Protein AF-0000000075451826 (afdb_homodimer)

Foldseek 3Di:
DDQDAWAADPVLDTDDDPDWHKAFLVRLCVQQVHDSVVSVVVVVVCCVVVVDDCVPFWDWDDDVPGITIIGTPVSSLVVLVVDPGPSSVSVVVVVVCVVPDDPPPPPPPPPPPPPPPPPD/DDQDAWAADPVLDTDDDPDWHKAFLVRLCVQQVHDSVVSVVVVVVCCVVVVDDCVVFWDWDDDVPGITIIGTPVSSLVSLVVDPGPSSVSVVVVVVCVVPDDDPPPPVPPPPPPPPPPPD

Solvent-accessible surface area (backbone atoms only — not comparable to full-atom values): 14398 Å² total; per-residue (Å²): 130,84,83,56,60,70,46,69,47,96,85,56,49,75,44,75,61,94,58,85,46,59,41,34,50,60,55,49,12,60,60,31,71,52,56,42,68,57,44,49,49,50,52,51,50,42,45,71,67,52,64,48,52,60,88,76,35,45,48,74,50,76,52,95,89,47,71,47,60,27,30,24,59,70,48,53,54,57,49,37,75,72,43,66,32,71,48,15,46,44,52,50,50,53,50,53,53,46,69,64,55,73,78,74,71,72,66,76,72,74,74,74,77,74,80,76,74,75,75,118,130,86,82,58,62,69,46,69,45,96,86,56,49,75,44,74,60,93,58,86,46,58,42,34,51,60,55,48,13,61,58,31,70,51,55,42,68,57,44,48,50,51,51,52,50,41,45,74,66,52,64,47,53,62,87,77,36,47,49,76,49,76,53,97,89,47,72,46,61,28,30,25,58,70,48,53,55,57,49,35,76,70,44,65,32,72,49,14,47,43,50,50,51,50,52,53,52,46,69,64,55,73,78,74,72,70,66,78,70,73,76,74,78,74,78,76,76,76,79,119

pLDDT: mean 87.43, std 19.94, range [27.38, 98.81]

Organism: Prevotella dentalis (strain ATCC 49559 / DSM 3688 / JCM 13448 / NCTC 12043 / ES 2772) (NCBI:txid908937)

Nearest PDB structures (foldseek):
  7qvb-assembly1_A  TM=5.860E-01  e=8.037E-02  Deinococcus radiodurans R1 = ATCC 13939 = DSM 20539
  5juy-assembly1_A  TM=4.208E-01  e=2.285E-01  Homo sapiens
  5juy-assembly1_G  TM=4.208E-01  e=3.513E-01  Homo sapiens
  4i98-assembly1_B  TM=3.855E-01  e=2.511E+00  Streptococcus pneumoniae P1031
  6nrd-assembly1_4  TM=2.669E-01  e=4.367E+00  Homo sapiens

Structure (mmCIF, N/CA/C/O backbone):
data_AF-0000000075451826-model_v1
#
loop_
_entity.id
_entity.type
_entity.pdbx_description
1 polymer Lipoprotein
#
loop_
_atom_site.group_PDB
_atom_site.id
_atom_site.type_symbol
_atom_site.label_atom_id
_atom_site.label_alt_id
_atom_site.label_comp_id
_atom_site.label_asym_id
_atom_site.label_entity_id
_atom_site.label_seq_id
_atom_site.pdbx_PDB_ins_code
_atom_site.Cartn_x
_atom_site.Cartn_y
_atom_site.Cartn_z
_atom_site.occupancy
_atom_site.B_iso_or_equiv
_atom_site.auth_seq_id
_atom_site.auth_comp_id
_atom_site.auth_asym_id
_atom_site.auth_atom_id
_atom_site.pdbx_PDB_model_num
ATOM 1 N N . MET A 1 1 ? -6.785 28.016 9.531 1 57.03 1 MET A N 1
ATOM 2 C CA . MET A 1 1 ? -7.449 26.719 9.719 1 57.03 1 MET A CA 1
ATOM 3 C C . MET A 1 1 ? -6.43 25.609 9.883 1 57.03 1 MET A C 1
ATOM 5 O O . MET A 1 1 ? -5.359 25.641 9.273 1 57.03 1 MET A O 1
ATOM 9 N N . LYS A 1 2 ? -6.457 24.922 11.039 1 74.25 2 LYS A N 1
ATOM 10 C CA . LYS A 1 2 ? -5.418 23.953 11.383 1 74.25 2 LYS A CA 1
ATOM 11 C C . LYS A 1 2 ? -5.41 22.781 10.414 1 74.25 2 LYS A C 1
ATOM 13 O O . LYS A 1 2 ? -6.469 22.281 10.023 1 74.25 2 LYS A O 1
ATOM 18 N N . ARG A 1 3 ? -4.273 22.578 9.742 1 86.12 3 ARG A N 1
ATOM 19 C CA . ARG A 1 3 ? -4.086 21.438 8.852 1 86.12 3 ARG A CA 1
ATOM 20 C C . ARG A 1 3 ? -4.273 20.125 9.602 1 86.12 3 ARG A C 1
ATOM 22 O O . ARG A 1 3 ? -3.631 19.891 10.633 1 86.12 3 ARG A O 1
ATOM 29 N N . GLU A 1 4 ? -5.328 19.375 9.203 1 90.06 4 GLU A N 1
ATOM 30 C CA . GLU A 1 4 ? -5.543 18.078 9.836 1 90.06 4 GLU A CA 1
ATOM 31 C C . GLU A 1 4 ? -4.617 17.016 9.25 1 90.06 4 GLU A C 1
ATOM 33 O O . GLU A 1 4 ? -4.352 17.016 8.039 1 90.06 4 GLU A O 1
ATOM 38 N N . ILE A 1 5 ? -4.105 16.219 10.219 1 96.25 5 ILE A N 1
ATOM 39 C CA . ILE A 1 5 ? -3.164 15.195 9.781 1 96.25 5 ILE A CA 1
ATOM 40 C C . ILE A 1 5 ? -3.678 13.82 10.203 1 96.25 5 ILE A C 1
ATOM 42 O O . ILE A 1 5 ? -4.625 13.719 10.984 1 96.25 5 ILE A O 1
ATOM 46 N N . ILE A 1 6 ? -3.072 12.734 9.727 1 97.88 6 ILE A N 1
ATOM 47 C CA . ILE A 1 6 ? -3.373 11.359 10.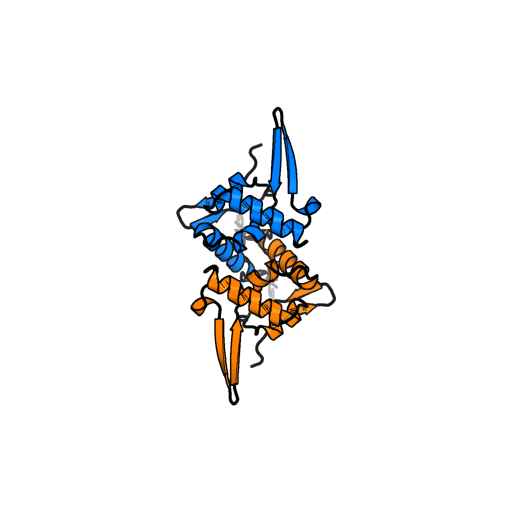102 1 97.88 6 ILE A CA 1
ATOM 48 C C . ILE A 1 6 ? -2.807 11.062 11.492 1 97.88 6 ILE A C 1
ATOM 50 O O . ILE A 1 6 ? -1.689 11.477 11.812 1 97.88 6 ILE A O 1
ATOM 54 N N . THR A 1 7 ? -3.621 10.359 12.297 1 97.19 7 THR A N 1
ATOM 55 C CA . THR A 1 7 ? -3.123 9.961 13.609 1 97.19 7 THR A CA 1
ATOM 56 C C . THR A 1 7 ? -3.447 8.492 13.883 1 97.19 7 THR A C 1
ATOM 58 O O . THR A 1 7 ? -4.355 7.926 13.273 1 97.19 7 THR A O 1
ATOM 61 N N . ILE A 1 8 ? -2.582 7.898 14.742 1 97.38 8 ILE A N 1
ATOM 62 C CA . ILE A 1 8 ? -2.795 6.547 15.242 1 97.38 8 ILE A CA 1
ATOM 63 C C . ILE A 1 8 ? -2.898 6.574 16.766 1 97.38 8 ILE A C 1
ATOM 65 O O . ILE A 1 8 ? -1.952 6.961 17.453 1 97.38 8 ILE A O 1
ATOM 69 N N . GLY A 1 9 ? -4.008 6.18 17.25 1 95.19 9 GLY A N 1
ATOM 70 C CA . GLY A 1 9 ? -4.262 6.223 18.688 1 95.19 9 GLY A CA 1
ATOM 71 C C . GLY A 1 9 ? -3.508 5.152 19.453 1 95.19 9 GLY A C 1
ATOM 72 O O . GLY A 1 9 ? -3.006 4.195 18.859 1 95.19 9 GLY A O 1
ATOM 73 N N . GLU A 1 10 ? -3.535 5.301 20.75 1 93.38 10 GLU A N 1
ATOM 74 C CA . GLU A 1 10 ? -2.924 4.309 21.625 1 93.38 10 GLU A CA 1
ATOM 75 C C . GLU A 1 10 ? -3.621 2.957 21.5 1 93.38 10 GLU A C 1
ATOM 77 O O . GLU A 1 10 ? -3.006 1.911 21.719 1 93.38 10 GLU A O 1
ATOM 82 N N . ASN A 1 11 ? -4.828 2.992 21.109 1 94 11 ASN A N 1
ATOM 83 C CA . ASN A 1 11 ? -5.598 1.766 20.922 1 94 11 ASN A CA 1
ATOM 84 C C . ASN A 1 11 ? -5.324 1.123 19.562 1 94 11 ASN A C 1
ATOM 86 O O . ASN A 1 11 ? -5.891 0.08 19.234 1 94 11 ASN A O 1
ATOM 90 N N . GLY A 1 12 ? -4.543 1.75 18.766 1 94.38 12 GLY A N 1
ATOM 91 C CA . GLY A 1 12 ? -4.164 1.209 17.469 1 94.38 12 GLY A CA 1
ATOM 92 C C . GLY A 1 12 ? -5.074 1.658 16.344 1 94.38 12 GLY A C 1
ATOM 93 O O . GLY A 1 12 ? -4.883 1.271 15.195 1 94.38 12 GLY A O 1
ATOM 94 N N . LYS A 1 13 ? -6.012 2.496 16.672 1 96 13 LYS A N 1
ATOM 95 C CA . LYS A 1 13 ? -6.965 2.928 15.664 1 96 13 LYS A CA 1
ATOM 96 C C . LYS A 1 13 ? -6.391 4.055 14.812 1 96 13 LYS A C 1
ATOM 98 O O . LYS A 1 13 ? -5.836 5.02 15.336 1 96 13 LYS A O 1
ATOM 103 N N . VAL A 1 14 ? -6.547 3.902 13.492 1 97.06 14 VAL A N 1
ATOM 104 C CA . VAL A 1 14 ? -6.074 4.895 12.531 1 97.06 14 VAL A CA 1
ATOM 105 C C . VAL A 1 14 ? -7.184 5.898 12.234 1 97.06 14 VAL A C 1
ATOM 107 O O . VAL A 1 14 ? -8.328 5.516 11.977 1 97.06 14 VAL A O 1
ATOM 110 N N . HIS A 1 15 ? -6.844 7.18 12.312 1 94.81 15 HIS A N 1
ATOM 111 C CA . HIS A 1 15 ? -7.773 8.258 11.992 1 94.81 15 HIS A CA 1
ATOM 112 C C . HIS A 1 15 ? -7.297 9.055 10.789 1 94.81 15 HIS A C 1
ATOM 114 O O . HIS A 1 15 ? -6.223 9.664 10.82 1 94.81 15 HIS A O 1
ATOM 120 N N . ILE A 1 16 ? -8.078 9.008 9.742 1 94.69 16 ILE A N 1
ATOM 121 C CA . ILE A 1 16 ? -7.805 9.781 8.539 1 94.69 16 ILE A CA 1
ATOM 122 C C . ILE A 1 16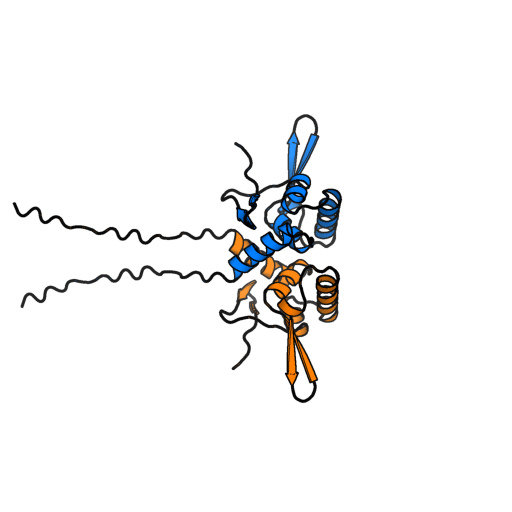 ? -8.805 10.93 8.43 1 94.69 16 ILE A C 1
ATOM 124 O O . ILE A 1 16 ? -10.016 10.711 8.43 1 94.69 16 ILE A O 1
ATOM 128 N N . PRO A 1 17 ? -8.312 12.133 8.281 1 93.19 17 PRO A N 1
ATOM 129 C CA . PRO A 1 17 ? -9.234 13.266 8.125 1 93.19 17 PRO A CA 1
ATOM 130 C C . PRO A 1 17 ? -10.055 13.188 6.84 1 93.19 17 PRO A C 1
ATOM 132 O O . PRO A 1 17 ? -9.641 12.539 5.879 1 93.19 17 PRO A O 1
ATOM 135 N N . THR A 1 18 ? -11.195 13.898 6.812 1 88.06 18 THR A N 1
ATOM 136 C CA . THR A 1 18 ? -12.039 13.953 5.625 1 88.06 18 THR A CA 1
ATOM 137 C C . THR A 1 18 ? -11.5 14.969 4.621 1 88.06 18 THR A C 1
ATOM 139 O O . THR A 1 18 ? -11.82 14.906 3.434 1 88.06 18 THR A O 1
ATOM 142 N N . THR A 1 19 ? -10.719 15.859 5.148 1 90.94 19 THR A N 1
ATOM 143 C CA . THR A 1 19 ? -10.078 16.859 4.293 1 90.94 19 THR A CA 1
ATOM 144 C C . THR A 1 19 ? -8.812 16.297 3.658 1 90.94 19 THR A C 1
ATOM 146 O O . THR A 1 19 ? -8.266 15.289 4.129 1 90.94 19 THR A O 1
ATOM 149 N N . PRO A 1 20 ? -8.359 16.891 2.568 1 93 20 PRO A N 1
ATOM 150 C CA . PRO A 1 20 ? -7.113 16.422 1.961 1 93 20 PRO A CA 1
ATOM 151 C C . PRO A 1 20 ? -5.941 16.422 2.939 1 93 20 PRO A C 1
ATOM 153 O O . PRO A 1 20 ? -5.762 17.391 3.689 1 93 20 PRO A O 1
ATOM 156 N N . VAL A 1 21 ? -5.191 15.445 2.904 1 96.25 21 VAL A N 1
ATOM 157 C CA . VAL A 1 21 ? -4.09 15.242 3.842 1 96.25 21 VAL A CA 1
ATOM 158 C C . VAL A 1 21 ? -2.775 15.672 3.195 1 96.25 21 VAL A C 1
ATOM 160 O O . VAL A 1 21 ? -2.469 15.266 2.07 1 96.25 21 VAL A O 1
ATOM 163 N N . TRP A 1 22 ? -2.018 16.516 3.887 1 97.81 22 TRP A N 1
ATOM 164 C CA . TRP A 1 22 ? -0.657 16.922 3.549 1 97.81 22 TRP A CA 1
ATOM 165 C C . TRP A 1 22 ? 0.238 16.906 4.781 1 97.81 22 TRP A C 1
ATOM 167 O O . TRP A 1 22 ? -0.027 17.609 5.758 1 97.81 22 TRP A O 1
ATOM 177 N N . MET A 1 23 ? 1.305 16.109 4.746 1 98.25 23 MET A N 1
ATOM 178 C CA . MET A 1 23 ? 2.156 15.977 5.926 1 98.25 23 MET A CA 1
ATOM 179 C C . MET A 1 23 ? 3.627 16.125 5.555 1 98.25 23 MET A C 1
ATOM 181 O O . MET A 1 23 ? 4.047 15.695 4.477 1 98.25 23 MET A O 1
ATOM 185 N N . SER A 1 24 ? 4.398 16.719 6.504 1 97.94 24 SER A N 1
ATOM 186 C CA . SER A 1 24 ? 5.84 16.828 6.309 1 97.94 24 SER A CA 1
ATOM 187 C C . SER A 1 24 ? 6.535 15.5 6.609 1 97.94 24 SER A C 1
ATOM 189 O O . SER A 1 24 ? 5.941 14.602 7.211 1 97.94 24 SER A O 1
ATOM 191 N N . ALA A 1 25 ? 7.816 15.445 6.164 1 98.56 25 ALA A N 1
ATOM 192 C CA . ALA A 1 25 ? 8.609 14.258 6.477 1 98.56 25 ALA A CA 1
ATOM 193 C C . ALA A 1 25 ? 8.68 14.023 7.984 1 98.56 25 ALA A C 1
ATOM 195 O O . ALA A 1 25 ? 8.602 12.891 8.445 1 98.56 25 ALA A O 1
ATOM 196 N N . CYS A 1 26 ? 8.766 15.086 8.766 1 98.25 26 CYS A N 1
ATOM 197 C CA . CYS A 1 26 ? 8.844 14.984 10.219 1 98.25 26 CYS A CA 1
ATOM 198 C C . CYS A 1 26 ? 7.539 14.469 10.797 1 98.25 26 CYS A C 1
ATOM 200 O O . CYS A 1 26 ? 7.547 13.641 11.711 1 98.25 26 CYS A O 1
ATOM 202 N N . GLU A 1 27 ? 6.48 14.977 10.32 1 98.19 27 GLU A N 1
ATOM 203 C CA . GLU A 1 27 ? 5.172 14.516 10.773 1 98.19 27 GLU A CA 1
ATOM 204 C C . GLU A 1 27 ? 4.961 13.039 10.438 1 98.19 27 GLU A C 1
ATOM 206 O O . GLU A 1 27 ? 4.406 12.289 11.242 1 98.19 27 GLU A O 1
ATOM 211 N N . ILE A 1 28 ? 5.434 12.602 9.305 1 98.75 28 ILE A N 1
ATOM 212 C CA . ILE A 1 28 ? 5.32 11.211 8.867 1 98.75 28 ILE A CA 1
ATOM 213 C C . ILE A 1 28 ? 6.215 10.328 9.734 1 98.75 28 ILE A C 1
ATOM 215 O O . ILE A 1 28 ? 5.82 9.234 10.133 1 98.75 28 ILE A O 1
ATOM 219 N N . ALA A 1 29 ? 7.398 10.875 10.016 1 98.81 29 ALA A N 1
ATOM 220 C CA . ALA A 1 29 ? 8.305 10.164 10.914 1 98.81 29 ALA A CA 1
ATOM 221 C C . ALA A 1 29 ? 7.648 9.922 12.273 1 98.81 29 ALA A C 1
ATOM 223 O O . ALA A 1 29 ? 7.746 8.82 12.828 1 98.81 29 ALA A O 1
ATOM 224 N N . THR A 1 30 ? 6.988 10.93 12.75 1 98.38 30 THR A N 1
ATOM 225 C CA . THR A 1 30 ? 6.277 10.812 14.023 1 98.38 30 THR A CA 1
ATOM 226 C C . THR A 1 30 ? 5.125 9.82 13.906 1 98.38 30 THR A C 1
ATOM 228 O O . THR A 1 30 ? 4.938 8.977 14.789 1 98.38 30 THR A O 1
ATOM 231 N N . LEU A 1 31 ? 4.367 9.844 12.867 1 98.56 31 LEU A N 1
ATOM 232 C CA . LEU A 1 31 ? 3.229 8.961 12.617 1 98.56 31 LEU A CA 1
ATOM 233 C C . LEU A 1 31 ? 3.652 7.5 12.648 1 98.56 31 LEU A C 1
ATOM 235 O O . LEU A 1 31 ? 2.975 6.664 13.258 1 98.56 31 LEU A O 1
ATOM 239 N N . PHE A 1 32 ? 4.785 7.184 12.023 1 98.56 32 PHE A N 1
ATOM 240 C CA . PHE A 1 32 ? 5.191 5.793 11.852 1 98.56 32 PHE A CA 1
ATOM 241 C C . PHE A 1 32 ? 6.25 5.406 12.875 1 98.56 32 PHE A C 1
ATOM 243 O O . PHE A 1 32 ? 6.703 4.262 12.898 1 98.56 32 PHE A O 1
ATOM 250 N N . GLY A 1 33 ? 6.664 6.273 13.742 1 98.06 33 GLY A N 1
ATOM 251 C CA . GLY A 1 33 ? 7.645 5.977 14.773 1 98.06 33 GLY A CA 1
ATOM 252 C C . GLY A 1 33 ? 9.008 5.629 14.219 1 98.06 33 GLY A C 1
ATOM 253 O O . GLY A 1 33 ? 9.617 4.637 14.625 1 98.06 33 GLY A O 1
ATOM 254 N N . VAL A 1 34 ? 9.477 6.387 13.203 1 98.5 34 VAL A N 1
ATOM 255 C CA . VAL A 1 34 ? 10.766 6.148 12.57 1 98.5 34 VAL A CA 1
ATOM 256 C C . VAL A 1 34 ? 11.562 7.449 12.5 1 98.5 34 VAL A C 1
ATOM 258 O O . VAL A 1 34 ? 11.062 8.508 12.906 1 98.5 34 VAL A O 1
ATOM 261 N N . PHE A 1 35 ? 12.812 7.344 12.031 1 98.06 35 PHE A N 1
ATOM 262 C CA . PH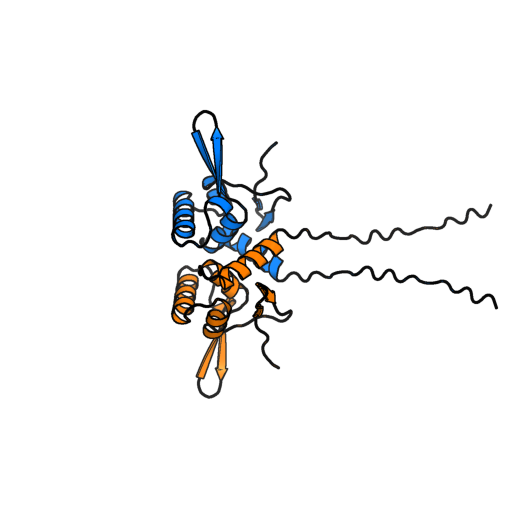E A 1 35 ? 13.672 8.516 11.906 1 98.06 35 PHE A CA 1
ATOM 263 C C . PHE A 1 35 ? 13.336 9.305 10.648 1 98.06 35 PHE A C 1
ATOM 265 O O . PHE A 1 35 ? 13.109 8.727 9.586 1 98.06 35 PHE A O 1
ATOM 272 N N . SER A 1 36 ? 13.352 10.609 10.844 1 98.12 36 SER A N 1
ATOM 273 C CA . SER A 1 36 ? 13.008 11.477 9.711 1 98.12 36 SER A CA 1
ATOM 274 C C . SER A 1 36 ? 13.984 11.281 8.555 1 98.12 36 SER A C 1
ATOM 276 O O . SER A 1 36 ? 13.602 11.391 7.391 1 98.12 36 SER A O 1
ATOM 278 N N . GLY A 1 37 ? 15.211 11 8.867 1 98.25 37 GLY A N 1
ATOM 279 C CA . GLY A 1 37 ? 16.172 10.734 7.812 1 98.25 37 GLY A CA 1
ATOM 280 C C . GLY A 1 37 ? 15.805 9.539 6.953 1 98.25 37 GLY A C 1
ATOM 281 O O . GLY A 1 37 ? 16.016 9.555 5.738 1 98.25 37 GLY A O 1
ATOM 282 N N . LYS A 1 38 ? 15.234 8.5 7.602 1 98.19 38 LYS A N 1
ATOM 283 C CA . LYS A 1 38 ? 14.797 7.32 6.867 1 98.19 38 LYS A CA 1
ATOM 284 C C . LYS A 1 38 ? 13.602 7.633 5.973 1 98.19 38 LYS A C 1
ATOM 286 O O . LYS A 1 38 ? 13.523 7.156 4.84 1 98.19 38 LYS A O 1
ATOM 291 N N . VAL A 1 39 ? 12.727 8.438 6.531 1 98.75 39 VAL A N 1
ATOM 292 C CA . VAL A 1 39 ? 11.57 8.875 5.754 1 98.75 39 VAL A CA 1
ATOM 293 C C . VAL A 1 39 ? 12.039 9.625 4.508 1 98.75 39 VAL A C 1
ATOM 295 O O . VAL A 1 39 ? 11.609 9.312 3.393 1 98.75 39 VAL A O 1
ATOM 298 N N . SER A 1 40 ? 12.914 10.547 4.68 1 98.62 40 SER A N 1
ATOM 299 C CA . SER A 1 40 ? 13.422 11.352 3.572 1 98.62 40 SER A CA 1
ATOM 300 C C . SER A 1 40 ? 14.125 10.477 2.537 1 98.62 40 SER A C 1
ATOM 302 O O . SER A 1 40 ? 13.969 10.688 1.333 1 98.62 40 SER A O 1
ATOM 304 N N . SER A 1 41 ? 14.852 9.562 3.02 1 98.56 41 SER A N 1
ATOM 305 C CA . SER A 1 41 ? 15.555 8.648 2.127 1 98.56 41 SER A CA 1
ATOM 306 C C . SER A 1 41 ? 14.586 7.859 1.261 1 98.56 41 SER A C 1
ATOM 308 O O . SER A 1 41 ? 14.789 7.723 0.053 1 98.56 41 SER A O 1
ATOM 310 N N . HIS A 1 42 ? 13.547 7.297 1.905 1 98.5 42 HIS A N 1
ATOM 311 C CA . HIS A 1 42 ? 12.555 6.539 1.155 1 98.5 42 HIS A CA 1
ATOM 312 C C . HIS A 1 42 ? 11.82 7.43 0.157 1 98.5 42 HIS A C 1
ATOM 314 O O . HIS A 1 42 ? 11.531 7.004 -0.963 1 98.5 42 HIS A O 1
ATOM 320 N N . ILE A 1 43 ? 11.523 8.664 0.549 1 98.69 43 ILE A N 1
ATOM 321 C CA . ILE A 1 43 ? 10.875 9.602 -0.362 1 98.69 43 ILE A CA 1
ATOM 322 C C . ILE A 1 43 ? 11.75 9.805 -1.599 1 98.69 43 ILE A C 1
ATOM 324 O O . ILE A 1 43 ? 11.266 9.734 -2.729 1 98.69 43 ILE A O 1
ATOM 328 N N . LYS A 1 44 ? 12.984 10.047 -1.383 1 98.38 44 LYS A N 1
ATOM 329 C CA . LYS A 1 44 ? 13.922 10.234 -2.488 1 98.38 44 LYS A CA 1
ATOM 330 C C . LYS A 1 44 ? 13.953 9.008 -3.395 1 98.38 44 LYS A C 1
ATOM 332 O O . LYS A 1 44 ? 13.93 9.133 -4.621 1 98.38 44 LYS A O 1
ATOM 337 N N . SER A 1 45 ? 14.008 7.824 -2.807 1 97.88 45 SER A N 1
ATOM 338 C CA . SER A 1 45 ? 14.055 6.578 -3.564 1 97.88 45 SER A CA 1
ATOM 339 C C . SER A 1 45 ? 12.797 6.402 -4.41 1 97.88 45 SER A C 1
ATOM 341 O O . SER A 1 45 ? 12.875 6.051 -5.59 1 97.88 45 SER A O 1
ATOM 343 N N . ILE A 1 46 ? 11.602 6.664 -3.82 1 98.12 46 ILE A N 1
ATOM 344 C CA . ILE A 1 46 ? 10.297 6.516 -4.469 1 98.12 46 ILE A CA 1
ATOM 345 C C . ILE A 1 46 ? 10.227 7.434 -5.688 1 98.12 46 ILE A C 1
ATOM 347 O O . ILE A 1 46 ? 9.789 7.016 -6.762 1 98.12 46 ILE A O 1
ATOM 351 N N . LEU A 1 47 ? 10.719 8.656 -5.551 1 98.06 47 LEU A N 1
ATOM 352 C CA . LEU A 1 47 ? 10.664 9.633 -6.629 1 98.06 47 LEU A CA 1
ATOM 353 C C . LEU A 1 47 ? 11.711 9.32 -7.695 1 98.06 47 LEU A C 1
ATOM 355 O O . LEU A 1 47 ? 11.438 9.438 -8.891 1 98.06 47 LEU A O 1
ATOM 359 N N . LYS A 1 48 ? 12.852 8.883 -7.273 1 97.56 48 LYS A N 1
ATOM 360 C CA . LYS A 1 48 ? 13.938 8.547 -8.195 1 97.56 48 LYS A CA 1
ATOM 361 C C . LYS A 1 48 ? 13.555 7.363 -9.086 1 97.56 48 LYS A C 1
ATOM 363 O O . LYS A 1 48 ? 13.867 7.344 -10.273 1 97.56 48 LYS A O 1
ATOM 368 N N . GLU A 1 49 ? 12.828 6.34 -8.508 1 96 49 GLU A N 1
ATOM 369 C CA . GLU A 1 49 ? 12.43 5.129 -9.227 1 96 49 GLU A CA 1
ATOM 370 C C . GLU A 1 49 ? 11.211 5.387 -10.109 1 96 49 GLU A C 1
ATOM 372 O O . GLU A 1 49 ? 10.82 4.527 -10.906 1 96 49 GLU A O 1
ATOM 377 N N . GLY A 1 50 ? 10.617 6.551 -10 1 96.06 50 GLY A N 1
ATOM 378 C CA . GLY A 1 50 ? 9.477 6.922 -10.828 1 96.06 50 GLY A CA 1
ATOM 379 C C . GLY A 1 50 ? 8.188 6.258 -10.391 1 96.06 50 GLY A C 1
ATOM 380 O O . GLY A 1 50 ? 7.262 6.105 -11.195 1 96.06 50 GLY A O 1
ATOM 381 N N . LEU A 1 51 ? 8.156 5.781 -9.117 1 97.44 51 LEU A N 1
ATOM 382 C CA . LEU A 1 51 ? 6.945 5.156 -8.602 1 97.44 51 LEU A CA 1
ATOM 383 C C . LEU A 1 51 ? 5.832 6.184 -8.438 1 97.44 51 LEU A C 1
ATOM 385 O O . LEU A 1 51 ? 4.668 5.891 -8.703 1 97.44 51 LEU A O 1
ATOM 389 N N . LEU A 1 52 ? 6.215 7.344 -8.008 1 97.62 52 LEU A N 1
ATOM 390 C CA . LEU A 1 52 ? 5.348 8.516 -7.93 1 97.62 52 LEU A CA 1
ATOM 391 C C . LEU A 1 52 ? 6.02 9.727 -8.562 1 97.62 52 LEU A C 1
ATOM 393 O O . LEU A 1 52 ? 7.242 9.758 -8.719 1 97.62 52 LEU A O 1
ATOM 397 N N . ARG A 1 53 ? 5.219 10.625 -8.891 1 97.19 53 ARG A N 1
ATOM 398 C CA . ARG A 1 53 ? 5.73 11.867 -9.453 1 97.19 53 ARG A CA 1
ATOM 399 C C . ARG A 1 53 ? 5.684 12.992 -8.43 1 97.19 53 ARG A C 1
ATOM 401 O O . ARG A 1 53 ? 4.656 13.195 -7.773 1 97.19 53 ARG A O 1
ATOM 408 N N . GLU A 1 54 ? 6.781 13.742 -8.43 1 97.44 54 GLU A N 1
ATOM 409 C CA . GLU A 1 54 ? 6.918 14.828 -7.457 1 97.44 54 GLU A CA 1
ATOM 410 C C . GLU A 1 54 ? 5.781 15.836 -7.598 1 97.44 54 GLU A C 1
ATOM 412 O O . GLU A 1 54 ? 5.188 16.25 -6.598 1 97.44 54 GLU A O 1
ATOM 417 N N . ASP A 1 55 ? 5.406 16.188 -8.805 1 97.38 55 ASP A N 1
ATOM 418 C CA . ASP A 1 55 ? 4.414 17.219 -9.078 1 97.38 55 ASP A CA 1
ATOM 419 C C . ASP A 1 55 ? 3.012 16.75 -8.695 1 97.38 55 ASP A C 1
ATOM 421 O O . ASP A 1 55 ? 2.072 17.547 -8.656 1 97.38 55 ASP A O 1
ATOM 425 N N . GLU A 1 56 ? 2.842 15.5 -8.406 1 97.06 56 GLU A N 1
ATOM 426 C CA . GLU A 1 56 ? 1.529 14.953 -8.078 1 97.06 56 GLU A CA 1
ATOM 427 C C . GLU A 1 56 ? 1.382 14.742 -6.574 1 97.06 56 GLU A C 1
ATOM 429 O O . GLU A 1 56 ? 0.278 14.836 -6.035 1 97.06 56 GLU A O 1
ATOM 434 N N . VAL A 1 57 ? 2.498 14.477 -5.871 1 98.06 57 VAL A N 1
ATOM 435 C CA . VAL A 1 57 ? 2.32 13.945 -4.523 1 98.06 57 VAL A CA 1
ATOM 436 C C . VAL A 1 57 ? 3.004 14.867 -3.514 1 98.06 57 VAL A C 1
ATOM 438 O O . VAL A 1 57 ? 2.979 14.609 -2.309 1 98.06 57 VAL A O 1
ATOM 441 N N . MET A 1 58 ? 3.643 15.969 -3.979 1 98.25 58 MET A N 1
ATOM 442 C CA . MET A 1 58 ? 4.395 16.875 -3.115 1 98.25 58 MET A CA 1
ATOM 443 C C . MET A 1 58 ? 4.008 18.328 -3.375 1 98.25 58 MET A C 1
ATOM 445 O O . MET A 1 58 ? 3.768 18.703 -4.52 1 98.25 58 MET A O 1
ATOM 449 N N . GLN A 1 59 ? 3.904 19.094 -2.385 1 97.25 59 GLN A N 1
ATOM 450 C CA . GLN A 1 59 ? 3.777 20.547 -2.484 1 97.25 59 GLN A CA 1
ATOM 451 C C . GLN A 1 59 ? 4.691 21.234 -1.485 1 97.25 59 GLN A C 1
ATOM 453 O O . GLN A 1 59 ? 4.938 20.734 -0.392 1 97.25 59 GLN A O 1
ATOM 458 N N . THR A 1 60 ? 5.164 22.391 -1.861 1 97 60 THR A N 1
ATOM 459 C CA . THR A 1 60 ? 6.062 23.156 -1.005 1 97 60 THR A CA 1
ATOM 460 C C . THR A 1 60 ? 5.336 24.344 -0.384 1 97 60 THR A C 1
ATOM 462 O O . THR A 1 60 ? 4.668 25.109 -1.087 1 97 60 THR A O 1
ATOM 465 N N . LEU A 1 61 ? 5.371 24.344 0.927 1 94 61 LEU A N 1
ATOM 466 C CA . LEU A 1 61 ? 4.84 25.484 1.665 1 94 61 LEU A CA 1
ATOM 467 C C . LEU A 1 61 ? 5.953 26.438 2.053 1 94 61 LEU A C 1
ATOM 469 O O . LEU A 1 61 ? 6.848 26.094 2.826 1 94 61 LEU A O 1
ATOM 473 N N . SER A 1 62 ? 5.824 27.625 1.519 1 93.88 62 SER A N 1
ATOM 474 C CA . SER A 1 62 ? 6.82 28.641 1.809 1 93.88 62 SER A CA 1
ATOM 475 C C . SER A 1 62 ? 6.336 29.594 2.906 1 93.88 62 SER A C 1
ATOM 477 O O . SER A 1 62 ? 5.164 29.969 2.932 1 93.88 62 SER A O 1
ATOM 479 N N . PHE A 1 63 ? 7.176 29.875 3.875 1 90.88 63 PHE A N 1
ATOM 480 C CA . PHE A 1 63 ? 6.891 30.844 4.934 1 90.88 63 PHE A CA 1
ATOM 481 C C . PHE A 1 63 ? 8.133 31.656 5.27 1 90.88 63 PHE A C 1
ATOM 483 O O . PHE A 1 63 ? 9.188 31.469 4.66 1 90.88 63 PHE A O 1
ATOM 490 N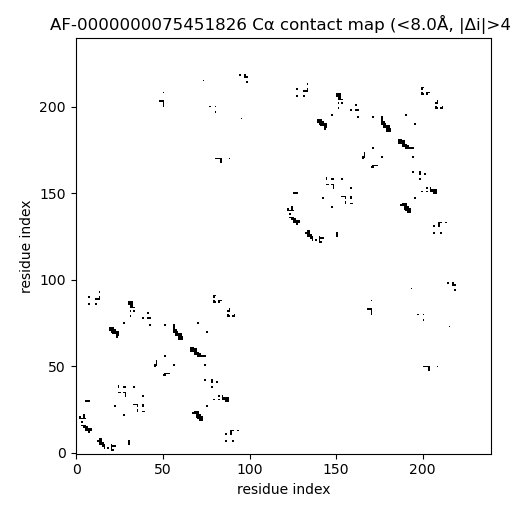 N . LYS A 1 64 ? 7.836 32.75 6.07 1 90.25 64 LYS A N 1
ATOM 491 C CA . LYS A 1 64 ? 8.953 33.594 6.461 1 90.25 64 LYS A CA 1
ATOM 492 C C . LYS A 1 64 ? 10.031 32.812 7.184 1 90.25 64 LYS A C 1
ATOM 494 O O . LYS A 1 64 ? 9.789 32.25 8.266 1 90.25 64 LYS A O 1
ATOM 499 N N . GLY A 1 65 ? 11.023 32.594 6.613 1 91.44 65 GLY A N 1
ATOM 500 C CA . GLY A 1 65 ? 12.133 31.922 7.266 1 91.44 65 GLY A CA 1
ATOM 501 C C . GLY A 1 65 ? 12.453 30.562 6.66 1 91.44 65 GLY A C 1
ATOM 502 O O . GLY A 1 65 ? 13.359 29.859 7.121 1 91.44 65 GLY A O 1
ATOM 503 N N . GLY A 1 66 ? 11.531 30.141 5.809 1 93.25 66 GLY A N 1
ATOM 504 C CA . GLY A 1 66 ? 11.93 28.875 5.207 1 93.25 66 GLY A CA 1
ATOM 505 C C . GLY A 1 66 ? 10.82 28.219 4.402 1 93.25 66 GLY A C 1
ATOM 506 O O . GLY A 1 66 ? 9.906 28.906 3.932 1 93.25 66 GLY A O 1
ATOM 507 N N . ALA A 1 67 ? 11.117 27.094 3.885 1 96.12 67 ALA A N 1
ATOM 508 C CA . ALA A 1 67 ? 10.148 26.297 3.133 1 96.12 67 ALA A CA 1
ATOM 509 C C . ALA A 1 67 ? 10.117 24.859 3.629 1 96.12 67 ALA A C 1
ATOM 511 O O . ALA A 1 67 ? 11.109 24.359 4.152 1 96.12 67 ALA A O 1
ATOM 512 N N . VAL A 1 68 ? 8.914 24.312 3.611 1 96.19 68 VAL A N 1
ATOM 513 C CA . VAL A 1 68 ? 8.766 22.906 4.008 1 96.19 68 VAL A CA 1
ATOM 514 C C . VAL A 1 68 ? 8 22.141 2.93 1 96.19 68 VAL A C 1
ATOM 516 O O . VAL A 1 68 ? 7.031 22.656 2.367 1 96.19 68 VAL A O 1
ATOM 519 N N . ASP A 1 69 ? 8.508 20.969 2.561 1 97.69 69 ASP A N 1
ATOM 520 C CA . ASP A 1 69 ? 7.809 20.094 1.626 1 97.69 69 ASP A CA 1
ATOM 521 C C . ASP A 1 69 ? 6.75 19.25 2.346 1 97.69 69 ASP A C 1
ATOM 523 O O . ASP A 1 69 ? 7.012 18.703 3.416 1 97.69 69 ASP A O 1
ATOM 527 N N . LEU A 1 70 ? 5.523 19.219 1.745 1 98.25 70 LEU A N 1
ATOM 528 C CA . LEU A 1 70 ? 4.418 18.422 2.25 1 98.25 70 LEU A CA 1
ATOM 529 C C . LEU A 1 70 ? 4.039 17.328 1.25 1 98.25 70 LEU A C 1
ATOM 531 O O . LEU A 1 70 ? 4.148 17.531 0.038 1 98.25 70 LEU A O 1
ATOM 535 N N . TYR A 1 71 ? 3.551 16.203 1.794 1 98.44 71 TYR A N 1
ATOM 536 C CA . TYR A 1 71 ? 3.248 15.031 0.98 1 98.44 71 TYR A CA 1
ATOM 537 C C . TYR A 1 71 ? 1.818 14.555 1.217 1 98.44 71 TYR A C 1
ATOM 539 O O . TYR A 1 71 ? 1.317 14.609 2.342 1 98.44 71 TYR A O 1
ATOM 547 N N . ASN A 1 72 ? 1.246 14.031 0.148 1 97.44 72 ASN A N 1
ATOM 548 C CA . ASN A 1 72 ? -0.172 13.695 0.223 1 97.44 72 ASN A CA 1
ATOM 549 C C . ASN A 1 72 ? -0.384 12.25 0.665 1 97.44 72 ASN A C 1
ATOM 551 O O . ASN A 1 72 ? 0.571 11.562 1.03 1 97.44 72 ASN A O 1
ATOM 555 N N . LEU A 1 73 ? -1.642 11.859 0.662 1 97.31 73 LEU A N 1
ATOM 556 C CA . LEU A 1 73 ? -2.027 10.531 1.145 1 97.31 73 LEU A CA 1
ATOM 557 C C . LEU A 1 73 ? -1.354 9.438 0.325 1 97.31 73 LEU A C 1
ATOM 559 O O . LEU A 1 73 ? -0.973 8.398 0.866 1 97.31 73 LEU A O 1
ATOM 563 N N . GLU A 1 74 ? -1.204 9.656 -0.971 1 97.44 74 GLU A N 1
ATOM 564 C CA . GLU A 1 74 ? -0.585 8.672 -1.848 1 97.44 74 GLU A CA 1
ATOM 565 C C . GLU A 1 74 ? 0.846 8.367 -1.413 1 97.44 74 GLU A C 1
ATOM 567 O O . GLU A 1 74 ? 1.223 7.199 -1.271 1 97.44 74 GLU A O 1
ATOM 572 N N . MET A 1 75 ? 1.597 9.391 -1.164 1 98.5 75 MET A N 1
ATOM 573 C CA . MET A 1 75 ? 2.969 9.219 -0.692 1 98.5 75 MET A CA 1
ATOM 574 C C . MET A 1 75 ? 2.992 8.57 0.688 1 98.5 75 MET A C 1
ATOM 576 O O . MET A 1 75 ? 3.76 7.637 0.928 1 98.5 75 MET A O 1
ATOM 580 N N . ILE A 1 76 ? 2.184 9.031 1.563 1 98.56 76 ILE A N 1
ATOM 581 C CA . ILE A 1 76 ? 2.154 8.523 2.932 1 98.56 76 ILE A CA 1
ATOM 582 C C . ILE A 1 76 ? 1.828 7.031 2.922 1 98.56 76 ILE A C 1
ATOM 584 O O . ILE A 1 76 ? 2.455 6.25 3.639 1 98.56 76 ILE A O 1
ATOM 588 N N . THR A 1 77 ? 0.866 6.68 2.107 1 97.88 77 THR A N 1
ATOM 589 C CA . THR A 1 77 ? 0.493 5.277 1.957 1 97.88 77 THR A CA 1
ATOM 590 C C . THR A 1 77 ? 1.684 4.449 1.483 1 97.88 77 THR A C 1
ATOM 592 O O . THR A 1 77 ? 2.018 3.428 2.09 1 97.88 77 THR A O 1
ATOM 595 N N . MET A 1 78 ? 2.316 4.883 0.499 1 98 78 MET A N 1
ATOM 596 C CA . MET A 1 78 ? 3.471 4.168 -0.043 1 98 78 MET A CA 1
ATOM 597 C C . MET A 1 78 ? 4.566 4.027 1.009 1 98 78 MET A C 1
ATOM 599 O O . MET A 1 78 ? 5.176 2.965 1.141 1 98 78 MET A O 1
ATOM 603 N N . LEU A 1 79 ? 4.758 5.027 1.809 1 98.56 79 LEU A N 1
ATOM 604 C CA . LEU A 1 79 ? 5.781 5.023 2.848 1 98.56 79 LEU A CA 1
ATOM 605 C C . LEU A 1 79 ? 5.465 3.986 3.92 1 98.56 79 LEU A C 1
ATOM 607 O O . LEU A 1 79 ? 6.375 3.363 4.477 1 98.56 79 LEU A O 1
ATOM 611 N N . SER A 1 80 ? 4.223 3.734 4.223 1 98.12 80 SER A N 1
ATOM 612 C CA . SER A 1 80 ? 3.857 2.777 5.262 1 98.12 80 SER A CA 1
ATOM 613 C C . SER A 1 80 ? 4.363 1.377 4.922 1 98.12 80 SER A C 1
ATOM 615 O O . SER A 1 80 ? 4.602 0.566 5.82 1 98.12 80 SER A O 1
ATOM 617 N N . PHE A 1 81 ? 4.551 1.15 3.674 1 97.19 81 PHE A N 1
ATOM 618 C CA . PHE A 1 81 ? 4.957 -0.176 3.223 1 97.19 81 PHE A CA 1
ATOM 619 C C . PHE A 1 81 ? 6.473 -0.303 3.207 1 97.19 81 PHE A C 1
ATOM 621 O O . PHE A 1 81 ? 7.012 -1.327 2.783 1 97.19 81 PHE A O 1
ATOM 628 N N . ARG A 1 82 ? 7.102 0.708 3.676 1 97 82 ARG A N 1
ATOM 629 C CA . ARG A 1 82 ? 8.562 0.699 3.691 1 97 82 ARG A CA 1
ATOM 630 C C . ARG A 1 82 ? 9.094 0.547 5.113 1 97 82 ARG A C 1
ATOM 632 O O . ARG A 1 82 ? 10.273 0.25 5.309 1 97 82 ARG A O 1
ATOM 639 N N . PHE A 1 83 ? 8.297 0.733 6.062 1 98 83 PHE A N 1
ATOM 640 C CA . PHE A 1 83 ? 8.773 0.751 7.441 1 98 83 PHE A CA 1
ATOM 641 C C . PHE A 1 83 ? 8.273 -0.468 8.203 1 98 83 PHE A C 1
ATOM 643 O O . PHE A 1 83 ? 7.078 -0.776 8.172 1 98 83 PHE A O 1
ATOM 650 N N . PRO A 1 84 ? 9.148 -1.123 8.953 1 97.06 84 PRO A N 1
ATOM 651 C CA . PRO A 1 84 ? 8.727 -2.279 9.75 1 97.06 84 PRO A CA 1
ATOM 652 C C . PRO A 1 84 ? 8.242 -1.891 11.141 1 97.06 84 PRO A C 1
ATOM 654 O O . PRO A 1 84 ? 8.086 -2.756 12.008 1 97.06 84 PRO A O 1
ATOM 657 N N . SER A 1 85 ? 7.938 -0.723 11.477 1 97.31 85 SER A N 1
ATOM 658 C CA . SER A 1 85 ? 7.512 -0.255 12.789 1 97.31 85 SER A CA 1
ATOM 659 C C . SER A 1 85 ? 6.086 -0.702 13.102 1 97.31 85 SER A C 1
ATOM 661 O O . SER A 1 85 ? 5.293 -0.948 12.188 1 97.31 85 SER A O 1
ATOM 663 N N . PRO A 1 86 ? 5.773 -0.816 14.398 1 97.06 86 PRO A N 1
ATOM 664 C CA . PRO A 1 86 ? 4.414 -1.201 14.781 1 97.06 86 PRO A CA 1
ATOM 665 C C . PRO A 1 86 ? 3.357 -0.233 14.258 1 97.06 86 PRO A C 1
ATOM 667 O O . PRO A 1 86 ? 2.275 -0.66 13.844 1 97.06 86 PRO A O 1
ATOM 670 N N . GLN A 1 87 ? 3.637 1.03 14.242 1 97.94 87 GLN A N 1
ATOM 671 C CA . GLN A 1 87 ? 2.684 2.035 13.781 1 97.94 87 GLN A CA 1
ATOM 672 C C . GLN A 1 87 ? 2.418 1.899 12.281 1 97.94 87 GLN A C 1
ATOM 674 O O . GLN A 1 87 ? 1.271 1.977 11.844 1 97.94 87 GLN A O 1
ATOM 679 N N . ALA A 1 88 ? 3.525 1.671 11.547 1 98.12 88 ALA A N 1
ATOM 680 C CA . ALA A 1 88 ? 3.354 1.45 10.109 1 98.12 88 ALA A CA 1
ATOM 681 C C . ALA A 1 88 ? 2.543 0.186 9.844 1 98.12 88 ALA A C 1
ATOM 683 O O . ALA A 1 88 ? 1.699 0.16 8.945 1 98.12 88 ALA A O 1
ATOM 684 N N . LYS A 1 89 ? 2.781 -0.808 10.633 1 97.38 89 LYS A N 1
ATOM 685 C CA . LYS A 1 89 ? 2.025 -2.051 10.516 1 97.38 89 LYS A CA 1
ATOM 686 C C . LYS A 1 89 ? 0.539 -1.816 10.758 1 97.38 89 LYS A C 1
ATOM 688 O O . LYS A 1 89 ? -0.308 -2.336 10.031 1 97.38 89 LYS A O 1
ATOM 693 N N . LEU A 1 90 ? 0.191 -1.093 11.766 1 97.5 90 LEU A N 1
ATOM 694 C CA . LEU A 1 90 ? -1.198 -0.775 12.078 1 97.5 90 LEU A CA 1
ATOM 695 C C . LEU A 1 90 ? -1.856 -0.028 10.922 1 97.5 90 LEU A C 1
ATOM 697 O O . LEU A 1 90 ? -3.012 -0.294 10.578 1 97.5 90 LEU A O 1
ATOM 701 N N . PHE A 1 91 ? -1.11 0.908 10.336 1 98.12 91 PHE A N 1
ATOM 702 C CA . PHE A 1 91 ? -1.611 1.656 9.188 1 98.12 91 PHE A CA 1
ATOM 703 C C . PHE A 1 91 ? -1.899 0.725 8.016 1 98.12 91 PHE A C 1
ATOM 705 O O . PHE A 1 91 ? -2.943 0.836 7.371 1 98.12 91 PHE A O 1
ATOM 712 N N . ARG A 1 92 ? -0.994 -0.238 7.734 1 97.25 92 ARG A N 1
ATOM 713 C CA . ARG A 1 92 ? -1.183 -1.184 6.637 1 97.25 92 ARG A CA 1
ATOM 714 C C . ARG A 1 92 ? -2.375 -2.096 6.902 1 97.25 92 ARG A C 1
ATOM 716 O O . ARG A 1 92 ? -3.109 -2.449 5.977 1 97.25 92 ARG A O 1
ATOM 723 N N . LYS A 1 93 ? -2.52 -2.479 8.133 1 95.94 93 LYS A N 1
ATOM 724 C CA . LYS A 1 93 ? -3.686 -3.287 8.484 1 95.94 93 LYS A CA 1
ATOM 725 C C . LYS A 1 93 ? -4.98 -2.521 8.227 1 95.94 93 LYS A C 1
ATOM 727 O O . LYS A 1 93 ? -5.965 -3.094 7.754 1 95.94 93 LYS A O 1
ATOM 732 N N . TRP A 1 94 ? -5 -1.284 8.578 1 96.5 94 TRP A N 1
ATOM 733 C CA . TRP A 1 94 ? -6.129 -0.411 8.273 1 96.5 94 TRP A CA 1
ATOM 734 C C . TRP A 1 94 ? -6.383 -0.343 6.773 1 96.5 94 TRP A C 1
ATOM 736 O O . TRP A 1 94 ? -7.527 -0.451 6.328 1 96.5 94 TRP A O 1
ATOM 746 N N . ILE A 1 95 ? -5.336 -0.18 5.98 1 96.44 95 ILE A N 1
ATOM 747 C CA . ILE A 1 95 ? -5.461 -0.141 4.527 1 96.44 95 ILE A CA 1
ATOM 748 C C . ILE A 1 95 ? -6.117 -1.426 4.031 1 96.44 95 ILE A C 1
ATOM 750 O O . ILE A 1 95 ? -7.102 -1.38 3.285 1 96.44 95 ILE A O 1
ATOM 754 N N . ILE A 1 96 ? -5.559 -2.547 4.434 1 95 96 ILE A N 1
ATOM 755 C CA . ILE A 1 96 ? -6.035 -3.848 3.975 1 95 96 ILE A CA 1
ATOM 756 C C . ILE A 1 96 ? -7.504 -4.023 4.352 1 95 96 ILE A C 1
ATOM 758 O O . ILE A 1 96 ? -8.289 -4.578 3.576 1 95 96 ILE A O 1
ATOM 762 N N . SER A 1 97 ? -7.902 -3.508 5.555 1 93.56 97 SER A N 1
ATOM 763 C CA . SER A 1 97 ? -9.297 -3.604 5.984 1 93.56 97 SER A CA 1
ATOM 764 C C . SER A 1 97 ? -10.219 -2.84 5.043 1 93.56 97 SER A C 1
ATOM 766 O O . SER A 1 97 ? -11.359 -3.246 4.816 1 93.56 97 SER A O 1
ATOM 768 N N . LYS A 1 98 ? -9.719 -1.723 4.473 1 92.5 98 LYS A N 1
ATOM 769 C CA . LYS A 1 98 ? -10.492 -0.934 3.52 1 92.5 98 LYS A CA 1
ATOM 770 C C . LYS A 1 98 ? -10.672 -1.68 2.201 1 92.5 98 LYS A C 1
ATOM 772 O O . LYS A 1 98 ? -11.688 -1.531 1.528 1 92.5 98 LYS A O 1
ATOM 777 N N . LEU A 1 99 ? -9.727 -2.496 1.872 1 92.31 99 LEU A N 1
ATOM 778 C CA . LEU A 1 99 ? -9.742 -3.184 0.585 1 92.31 99 LEU A CA 1
ATOM 779 C C . LEU A 1 99 ? -10.734 -4.344 0.599 1 92.31 99 LEU A C 1
ATOM 781 O O . LEU A 1 99 ? -11.305 -4.691 -0.439 1 92.31 99 LEU A O 1
ATOM 785 N N . ILE A 1 100 ? -10.906 -4.867 1.73 1 88.5 100 ILE A N 1
ATOM 786 C CA . ILE A 1 100 ? -11.75 -6.051 1.851 1 88.5 100 ILE A CA 1
ATOM 787 C C . ILE A 1 100 ? -13.18 -5.629 2.164 1 88.5 100 ILE A C 1
ATOM 789 O O . ILE A 1 100 ? -14.117 -6.41 1.972 1 88.5 100 ILE A O 1
ATOM 793 N N . GLU A 1 101 ? -13.297 -4.465 2.594 1 80.69 101 GLU A N 1
ATOM 794 C CA . GLU A 1 101 ? -14.625 -3.988 2.979 1 80.69 101 GLU A CA 1
ATOM 795 C C . GLU A 1 101 ? -15.594 -4.043 1.801 1 80.69 101 GLU A C 1
ATOM 797 O O . GLU A 1 101 ? -15.297 -3.523 0.723 1 80.69 101 GLU A O 1
ATOM 802 N N . LYS A 1 102 ? -16.594 -4.992 2.035 1 68.56 102 LYS A N 1
ATOM 803 C CA . LYS A 1 102 ? -17.656 -5.105 1.041 1 68.56 102 LYS A CA 1
ATOM 804 C C . LYS A 1 102 ? -18.703 -4.008 1.229 1 68.56 102 LYS A C 1
ATOM 806 O O . LYS A 1 102 ? -19.094 -3.711 2.357 1 68.56 102 LYS A O 1
ATOM 811 N N . LYS A 1 103 ? -18.766 -3.189 0.064 1 60.28 103 LYS A N 1
ATOM 812 C CA . LYS A 1 103 ? -19.812 -2.168 0.124 1 60.28 103 LYS A CA 1
ATOM 813 C C . LYS A 1 103 ? -21.203 -2.797 0.103 1 60.28 103 LYS A C 1
ATOM 815 O O . LYS A 1 103 ? -21.516 -3.572 -0.801 1 60.28 103 LYS A O 1
ATOM 820 N N . ILE A 1 104 ? -21.703 -3.123 1.198 1 51.84 104 ILE A N 1
ATOM 821 C CA . ILE A 1 104 ? -23.109 -3.5 1.137 1 51.84 104 ILE A CA 1
ATOM 822 C C . ILE A 1 104 ? -23.922 -2.363 0.523 1 51.84 104 ILE A C 1
ATOM 824 O O . ILE A 1 104 ? -24 -1.268 1.085 1 51.84 104 ILE A O 1
ATOM 828 N N . LEU A 1 105 ? -23.734 -2.285 -0.77 1 48.25 105 LEU A N 1
ATOM 829 C CA . LEU A 1 105 ? -24.625 -1.321 -1.412 1 48.25 105 LEU A CA 1
ATOM 830 C C . LEU A 1 105 ? -26.078 -1.578 -1.026 1 48.25 105 LEU A C 1
ATOM 832 O O . LEU A 1 105 ? -26.609 -2.664 -1.277 1 48.25 105 LEU A O 1
ATOM 836 N N . PHE A 1 106 ? -26.375 -1.188 0.082 1 42.88 106 PHE A N 1
ATOM 837 C CA . PHE A 1 106 ? -27.797 -1.239 0.408 1 42.88 106 PHE A CA 1
ATOM 838 C C . PHE A 1 106 ? -28.609 -0.498 -0.639 1 42.88 106 PHE A C 1
ATOM 840 O O . PHE A 1 106 ? -28.453 0.708 -0.831 1 42.88 106 PHE A O 1
ATOM 847 N N . SER A 1 107 ? -28.719 -1.04 -1.788 1 48.59 107 SER A N 1
ATOM 848 C CA . SER A 1 107 ? -29.781 -0.527 -2.648 1 48.59 107 SER A CA 1
ATOM 849 C C . SER A 1 107 ? -31.078 -0.353 -1.876 1 48.59 107 SER A C 1
ATOM 851 O O . SER A 1 107 ? -31.547 -1.28 -1.208 1 48.59 107 SER A O 1
ATOM 853 N N . PRO A 1 108 ? -31.281 0.855 -1.464 1 45.38 108 PRO A N 1
ATOM 854 C CA . PRO A 1 108 ? -32.594 1.031 -0.849 1 45.38 108 PRO A CA 1
ATOM 855 C C . PRO A 1 108 ? -33.719 0.352 -1.64 1 45.38 108 PRO A C 1
ATOM 857 O O . PRO A 1 108 ? -33.875 0.618 -2.832 1 45.38 108 PRO A O 1
ATOM 860 N N . LEU A 1 109 ? -33.781 -0.874 -1.597 1 40.84 109 LEU A N 1
ATOM 861 C CA . LEU A 1 109 ? -35.031 -1.373 -2.107 1 40.84 109 LEU A CA 1
ATOM 862 C C . LEU A 1 109 ? -36.219 -0.662 -1.438 1 40.84 109 LEU A C 1
ATOM 864 O O . LEU A 1 109 ? -36.375 -0.732 -0.216 1 40.84 109 LEU A O 1
ATOM 868 N N . ILE A 1 110 ? -36.5 0.516 -1.852 1 41.09 110 ILE A N 1
ATOM 869 C CA . ILE A 1 110 ? -37.781 1.117 -1.493 1 41.09 110 ILE A CA 1
ATOM 870 C C . ILE A 1 110 ? -38.906 0.15 -1.821 1 41.09 110 ILE A C 1
ATOM 872 O O . ILE A 1 110 ? -39.156 -0.169 -2.988 1 41.09 110 ILE A O 1
ATOM 876 N N . VAL A 1 111 ? -39.031 -0.868 -1.063 1 39.22 111 VAL A N 1
ATOM 877 C CA . VAL A 1 111 ? -40.25 -1.681 -1.188 1 39.22 111 VAL A CA 1
ATOM 878 C C . VAL A 1 111 ? -41.469 -0.787 -1.124 1 39.22 111 VAL A C 1
ATOM 880 O O . VAL A 1 111 ? -41.719 -0.138 -0.106 1 39.22 111 VAL A O 1
ATOM 883 N N . HIS A 1 112 ? -41.812 -0.194 -2.158 1 40.66 112 HIS A N 1
ATOM 884 C CA . HIS A 1 112 ? -43.156 0.424 -2.27 1 40.66 112 HIS A CA 1
ATOM 885 C C . HIS A 1 112 ? -44.25 -0.571 -1.934 1 40.66 112 HIS A C 1
ATOM 887 O O . HIS A 1 112 ? -44.406 -1.583 -2.619 1 40.66 112 HIS A O 1
ATOM 893 N N . HIS A 1 113 ? -44.531 -0.847 -0.712 1 41.22 113 HIS A N 1
ATOM 894 C CA . HIS A 1 113 ? -45.781 -1.492 -0.334 1 41.22 113 HIS A CA 1
ATOM 895 C C . HIS A 1 113 ? -46.969 -0.764 -0.937 1 41.22 113 HIS A C 1
ATOM 897 O O . HIS A 1 113 ? -47.281 0.371 -0.557 1 41.22 113 HIS A O 1
ATOM 903 N N . SER A 1 114 ? -47.219 -0.906 -2.15 1 38.16 114 SER A N 1
ATOM 904 C CA . SER A 1 114 ? -48.5 -0.545 -2.725 1 38.16 114 SER A CA 1
ATOM 905 C C . SER A 1 114 ? -49.656 -1.19 -1.955 1 38.16 114 SER A C 1
ATOM 907 O O . SER A 1 114 ? -49.75 -2.418 -1.87 1 38.16 114 SER A O 1
ATOM 909 N N . LYS A 1 115 ? -50.25 -0.634 -0.881 1 39.62 115 LYS A N 1
ATOM 910 C CA . LYS A 1 115 ? -51.531 -0.935 -0.249 1 39.62 115 LYS A CA 1
ATOM 911 C C . LYS A 1 115 ? -52.656 -1.084 -1.29 1 39.62 115 LYS A C 1
ATOM 913 O O . LYS A 1 115 ? -53.125 -0.093 -1.857 1 39.62 115 LYS A O 1
ATOM 918 N N . HIS A 1 116 ? -52.625 -1.944 -2.291 1 38 116 HIS A N 1
ATOM 919 C CA . HIS A 1 116 ? -53.844 -2.213 -3.043 1 38 116 HIS A CA 1
ATOM 920 C C . HIS A 1 116 ? -55 -2.643 -2.117 1 38 116 HIS A C 1
ATOM 922 O O . HIS A 1 116 ? -54.844 -3.617 -1.373 1 38 116 HIS A O 1
ATOM 928 N N . GLY A 1 117 ? -55.719 -1.704 -1.368 1 39.59 117 GLY A N 1
ATOM 929 C CA . GLY A 1 117 ? -57.031 -1.794 -0.784 1 39.59 117 GLY A CA 1
ATOM 930 C C . GLY A 1 117 ? -58 -2.633 -1.609 1 39.59 117 GLY A C 1
ATOM 931 O O . GLY A 1 117 ? -58.219 -2.346 -2.785 1 39.59 117 GLY A O 1
ATOM 932 N N . TRP A 1 118 ? -57.938 -3.926 -1.485 1 38.12 118 TRP A N 1
ATOM 933 C CA . TRP A 1 118 ? -59.031 -4.809 -1.902 1 38.12 118 TRP A CA 1
ATOM 934 C C . TRP A 1 118 ? -60.375 -4.27 -1.43 1 38.12 118 TRP A C 1
ATOM 936 O O . TRP A 1 118 ? -60.625 -4.203 -0.226 1 38.12 118 TRP A O 1
ATOM 946 N N . TRP A 1 119 ? -60.75 -3.008 -1.724 1 34.62 119 TRP A N 1
ATOM 947 C CA . TRP A 1 119 ? -62.156 -2.643 -1.556 1 34.62 119 TRP A CA 1
ATOM 948 C C . TRP A 1 119 ? -63.062 -3.547 -2.389 1 34.62 119 TRP A C 1
ATOM 950 O O . TRP A 1 119 ? -64.25 -3.475 -2.285 1 34.62 119 TRP A O 1
ATOM 960 N N . ASN A 1 120 ? -62.812 -4.926 -2.529 1 28 120 ASN A N 1
ATOM 961 C CA . ASN A 1 120 ? -64.188 -5.445 -2.688 1 28 120 ASN A CA 1
ATOM 962 C C . ASN A 1 120 ? -64.875 -5.586 -1.344 1 28 120 ASN A C 1
ATOM 964 O O . ASN A 1 120 ? -64.25 -5.938 -0.341 1 28 120 ASN A O 1
ATOM 968 N N . MET B 1 1 ? -12.953 -26.312 -7.832 1 56.31 1 MET B N 1
ATOM 969 C CA . MET B 1 1 ? -13.43 -24.938 -7.879 1 56.31 1 MET B CA 1
ATOM 970 C C . MET B 1 1 ? -12.297 -23.984 -8.25 1 56.31 1 MET B C 1
ATOM 972 O O . MET B 1 1 ? -11.148 -24.203 -7.879 1 56.31 1 MET B O 1
ATOM 976 N N . LYS B 1 2 ? -12.461 -23.281 -9.383 1 73.44 2 LYS B N 1
ATOM 977 C CA . LYS B 1 2 ? -11.367 -22.484 -9.945 1 73.44 2 LYS B CA 1
ATOM 978 C C . LYS B 1 2 ? -10.984 -21.344 -9.008 1 73.44 2 LYS B C 1
ATOM 980 O O . LYS B 1 2 ? -11.852 -20.688 -8.43 1 73.44 2 LYS B O 1
ATOM 985 N N . ARG B 1 3 ? -9.711 -21.344 -8.578 1 86.38 3 ARG B N 1
ATOM 986 C CA . ARG B 1 3 ? -9.172 -20.266 -7.758 1 86.38 3 ARG B CA 1
ATOM 987 C C . ARG B 1 3 ? -9.297 -18.922 -8.469 1 86.38 3 ARG B C 1
ATOM 989 O O . ARG B 1 3 ? -8.852 -18.781 -9.609 1 86.38 3 ARG B O 1
ATOM 996 N N . GLU B 1 4 ? -10.109 -18.031 -7.871 1 90.12 4 GLU B N 1
ATOM 997 C CA . GLU B 1 4 ? -10.234 -16.703 -8.461 1 90.12 4 GLU B CA 1
ATOM 998 C C . GLU B 1 4 ? -9.055 -15.812 -8.086 1 90.12 4 GLU B C 1
ATOM 1000 O O . GLU B 1 4 ? -8.555 -15.883 -6.957 1 90.12 4 GLU B O 1
ATOM 1005 N N . ILE B 1 5 ? -8.609 -15.102 -9.148 1 96.31 5 ILE B N 1
ATOM 1006 C CA . ILE B 1 5 ? -7.457 -14.242 -8.922 1 96.31 5 ILE B CA 1
ATOM 1007 C C . ILE B 1 5 ? -7.82 -12.797 -9.258 1 96.31 5 ILE B C 1
ATOM 1009 O O . ILE B 1 5 ? -8.867 -12.531 -9.844 1 96.31 5 ILE B O 1
ATOM 1013 N N . ILE B 1 6 ? -6.965 -11.828 -8.93 1 97.88 6 ILE B N 1
ATOM 1014 C CA . ILE B 1 6 ? -7.113 -10.414 -9.25 1 97.88 6 ILE B CA 1
ATOM 1015 C C . ILE B 1 6 ? -6.793 -10.188 -10.727 1 97.88 6 ILE B C 1
ATOM 1017 O O . ILE B 1 6 ? -5.84 -10.766 -11.258 1 97.88 6 ILE B O 1
ATOM 1021 N N . THR B 1 7 ? -7.629 -9.352 -11.367 1 97.31 7 THR B N 1
ATOM 1022 C CA . THR B 1 7 ? -7.348 -9.016 -12.758 1 97.31 7 THR B CA 1
ATOM 1023 C C . THR B 1 7 ? -7.488 -7.512 -12.984 1 97.31 7 THR B C 1
ATOM 1025 O O . THR B 1 7 ? -8.164 -6.82 -12.219 1 97.31 7 THR B O 1
ATOM 1028 N N . ILE B 1 8 ? -6.719 -7.059 -14.008 1 97.38 8 ILE B N 1
ATOM 1029 C CA . ILE B 1 8 ? -6.816 -5.684 -14.477 1 97.38 8 ILE B CA 1
ATOM 1030 C C . ILE B 1 8 ? -7.23 -5.668 -15.945 1 97.38 8 ILE B C 1
ATOM 1032 O O . ILE B 1 8 ? -6.516 -6.195 -16.797 1 97.38 8 ILE B O 1
ATOM 1036 N N . GLY B 1 9 ? -8.328 -5.09 -16.219 1 95.31 9 GLY B N 1
ATOM 1037 C CA . GLY B 1 9 ? -8.875 -5.066 -17.562 1 95.31 9 GLY B CA 1
ATOM 1038 C C . GLY B 1 9 ? -8.133 -4.121 -18.484 1 95.31 9 GLY B C 1
ATOM 1039 O O . GLY B 1 9 ? -7.371 -3.266 -18.031 1 95.31 9 GLY B O 1
ATOM 1040 N N . GLU B 1 10 ? -8.453 -4.234 -19.75 1 93.5 10 GLU B N 1
ATOM 1041 C CA . GLU B 1 10 ? -7.883 -3.338 -20.75 1 93.5 10 GLU B CA 1
ATOM 1042 C C . GLU B 1 10 ? -8.312 -1.894 -20.516 1 93.5 10 GLU B C 1
ATOM 1044 O O . GLU B 1 10 ? -7.59 -0.959 -20.859 1 93.5 10 GLU B O 1
ATOM 1049 N N . ASN B 1 11 ? -9.406 -1.749 -19.859 1 94.06 11 ASN B N 1
ATOM 1050 C CA . ASN B 1 11 ? -9.914 -0.417 -19.547 1 94.06 11 ASN B CA 1
ATOM 1051 C C . ASN B 1 11 ? -9.266 0.148 -18.281 1 94.06 11 ASN B C 1
ATOM 1053 O O . ASN B 1 11 ? -9.578 1.265 -17.875 1 94.06 11 ASN B O 1
ATOM 1057 N N . GLY B 1 12 ? -8.453 -0.605 -17.656 1 94.44 12 GLY B N 1
ATOM 1058 C CA . GLY B 1 12 ? -7.734 -0.159 -16.484 1 94.44 12 GLY B CA 1
ATOM 1059 C C . GLY B 1 12 ? -8.469 -0.471 -15.188 1 94.44 12 GLY B C 1
ATOM 1060 O O . GLY B 1 12 ? -7.984 -0.143 -14.102 1 94.44 12 GLY B O 1
ATOM 1061 N N . LYS B 1 13 ? -9.562 -1.151 -15.297 1 96.06 13 LYS B N 1
ATOM 1062 C CA . LYS B 1 13 ? -10.352 -1.441 -14.109 1 96.06 13 LYS B CA 1
ATOM 1063 C C . LYS B 1 13 ? -9.805 -2.662 -13.367 1 96.06 13 LYS B C 1
ATOM 1065 O O . LYS B 1 13 ? -9.531 -3.695 -13.984 1 96.06 13 LYS B O 1
ATOM 1070 N N . VAL B 1 14 ? -9.672 -2.488 -12.039 1 97.06 14 VAL B N 1
ATOM 1071 C CA . VAL B 1 14 ? -9.18 -3.559 -11.18 1 97.06 14 VAL B CA 1
ATOM 1072 C C . VAL B 1 14 ? -10.352 -4.383 -10.648 1 97.06 14 VAL B C 1
ATOM 1074 O O . VAL B 1 14 ? -11.344 -3.826 -10.172 1 97.06 14 VAL B O 1
ATOM 1077 N N . HIS B 1 15 ? -10.234 -5.703 -10.781 1 94.94 15 HIS B N 1
ATOM 1078 C CA . HIS B 1 15 ? -11.234 -6.629 -10.266 1 94.94 15 HIS B CA 1
ATOM 1079 C C . HIS B 1 15 ? -10.664 -7.512 -9.164 1 94.94 15 HIS B C 1
ATOM 1081 O O . HIS B 1 15 ? -9.719 -8.273 -9.406 1 94.94 15 HIS B O 1
ATOM 1087 N N . ILE B 1 16 ? -11.211 -7.359 -7.988 1 94.75 16 ILE B N 1
ATOM 1088 C CA . ILE B 1 16 ? -10.828 -8.195 -6.855 1 94.75 16 ILE B CA 1
ATOM 1089 C C . ILE B 1 16 ? -11.961 -9.172 -6.531 1 94.75 16 ILE B C 1
ATOM 1091 O O . ILE B 1 16 ? -13.094 -8.758 -6.289 1 94.75 16 ILE B O 1
ATOM 1095 N N . PRO B 1 17 ? -11.648 -10.43 -6.457 1 93.31 17 PRO B N 1
ATOM 1096 C CA . PRO B 1 17 ? -12.68 -11.406 -6.102 1 93.31 17 PRO B CA 1
ATOM 1097 C C . PRO B 1 17 ? -13.211 -11.211 -4.68 1 93.31 17 PRO B C 1
ATOM 1099 O O . PRO B 1 17 ? -12.516 -10.648 -3.832 1 93.31 17 PRO B O 1
ATOM 1102 N N . THR B 1 18 ? -14.43 -11.742 -4.422 1 88.12 18 THR B N 1
ATOM 1103 C CA . THR B 1 18 ? -15.031 -11.688 -3.09 1 88.12 18 THR B CA 1
ATOM 1104 C C . THR B 1 18 ? -14.469 -12.789 -2.197 1 88.12 18 THR B C 1
ATOM 1106 O O . THR B 1 18 ? -14.531 -12.695 -0.969 1 88.12 18 THR B O 1
ATOM 1109 N N . THR B 1 19 ? -13.953 -13.773 -2.85 1 91.12 19 THR B N 1
ATOM 1110 C CA . THR B 1 19 ? -13.32 -14.875 -2.123 1 91.12 19 THR B CA 1
ATOM 1111 C C . THR B 1 19 ? -11.883 -14.523 -1.763 1 91.12 19 THR B C 1
ATOM 1113 O O . THR B 1 19 ? -11.289 -13.617 -2.35 1 91.12 19 THR B O 1
ATOM 1116 N N . PRO B 1 20 ? -11.32 -15.219 -0.773 1 93.12 20 PRO B N 1
ATOM 1117 C CA . PRO B 1 20 ? -9.914 -14.961 -0.437 1 93.12 20 PRO B CA 1
ATOM 1118 C C . PRO B 1 20 ? -8.984 -15.141 -1.63 1 93.12 20 PRO B C 1
ATOM 1120 O O . PRO B 1 20 ? -9.109 -16.109 -2.381 1 93.12 20 PRO B O 1
ATOM 1123 N N . VAL B 1 21 ? -8.102 -14.289 -1.759 1 96.25 21 VAL B N 1
ATOM 1124 C CA . VAL B 1 21 ? -7.191 -14.25 -2.902 1 96.25 21 VAL B CA 1
ATOM 1125 C C . VAL B 1 21 ? -5.859 -14.891 -2.525 1 96.25 21 VAL B C 1
ATOM 1127 O O . VAL B 1 21 ? -5.27 -14.547 -1.494 1 96.25 21 VAL B O 1
ATOM 1130 N N . TRP B 1 22 ? -5.387 -15.82 -3.342 1 97.81 22 TRP B N 1
ATOM 1131 C CA . TRP B 1 22 ? -4.07 -16.438 -3.279 1 97.81 22 TRP B CA 1
ATOM 1132 C C . TRP B 1 22 ? -3.449 -16.547 -4.668 1 97.81 22 TRP B C 1
ATOM 1134 O O . TRP B 1 22 ? -4.012 -17.188 -5.562 1 97.81 22 TRP B O 1
ATOM 1144 N N . MET B 1 23 ? -2.289 -15.938 -4.859 1 98.25 23 MET B N 1
ATOM 1145 C CA . MET B 1 23 ? -1.683 -15.922 -6.188 1 98.25 23 MET B CA 1
ATOM 1146 C C . MET B 1 23 ? -0.21 -16.312 -6.117 1 98.25 23 MET B C 1
ATOM 1148 O O . MET B 1 23 ? 0.482 -15.969 -5.156 1 98.25 23 MET B O 1
ATOM 1152 N N . SER B 1 24 ? 0.246 -17 -7.188 1 97.94 24 SER B N 1
ATOM 1153 C CA . SER B 1 24 ? 1.663 -17.344 -7.285 1 97.94 24 SER B CA 1
ATOM 1154 C C . SER B 1 24 ? 2.486 -16.141 -7.742 1 97.94 24 SER B C 1
ATOM 1156 O O . SER B 1 24 ? 1.933 -15.148 -8.227 1 97.94 24 SER B O 1
ATOM 1158 N N . ALA B 1 25 ? 3.824 -16.297 -7.559 1 98.56 25 ALA B N 1
ATOM 1159 C CA . ALA B 1 25 ? 4.715 -15.242 -8.047 1 98.56 25 ALA B CA 1
ATOM 1160 C C . ALA B 1 25 ? 4.52 -15.008 -9.539 1 98.56 25 ALA B C 1
ATOM 1162 O O . ALA B 1 25 ? 4.539 -13.859 -10 1 98.56 25 ALA B O 1
ATOM 1163 N N . CYS B 1 26 ? 4.277 -16.062 -10.297 1 98.25 26 CYS B N 1
ATOM 1164 C CA . CYS B 1 26 ? 4.082 -15.945 -11.734 1 98.25 26 CYS B CA 1
ATOM 1165 C C . CYS B 1 26 ? 2.783 -15.219 -12.055 1 98.25 26 CYS B C 1
ATOM 1167 O O . CYS B 1 26 ? 2.742 -14.383 -12.969 1 98.25 26 CYS B O 1
ATOM 1169 N N . GLU B 1 27 ? 1.777 -15.547 -11.383 1 98.19 27 GLU B N 1
ATOM 1170 C CA . GLU B 1 27 ? 0.495 -14.875 -11.57 1 98.19 27 GLU B CA 1
ATOM 1171 C C . GLU B 1 27 ? 0.593 -13.391 -11.227 1 98.19 27 GLU B C 1
ATOM 1173 O O . GLU B 1 27 ? 0.014 -12.547 -11.914 1 98.19 27 GLU B O 1
ATOM 1178 N N . ILE B 1 28 ? 1.355 -13.055 -10.203 1 98.75 28 ILE B N 1
ATOM 1179 C CA . ILE B 1 28 ? 1.554 -11.672 -9.773 1 98.75 28 ILE B CA 1
ATOM 1180 C C . ILE B 1 28 ? 2.387 -10.93 -10.82 1 98.75 28 ILE B C 1
ATOM 1182 O O . ILE B 1 28 ? 2.094 -9.781 -11.148 1 98.75 28 ILE B O 1
ATOM 1186 N N . ALA B 1 29 ? 3.373 -11.648 -11.336 1 98.81 29 ALA B N 1
ATOM 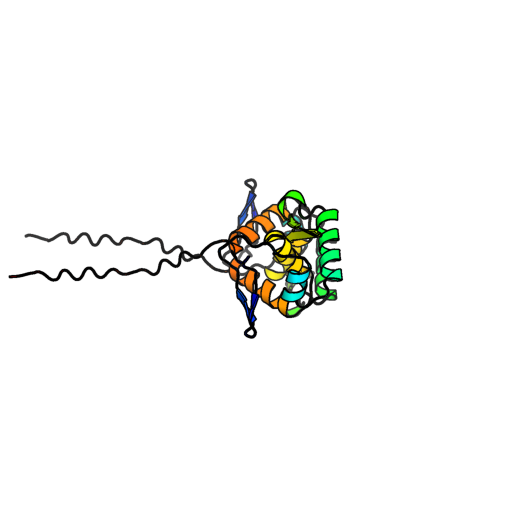1187 C CA . ALA B 1 29 ? 4.18 -11.07 -12.406 1 98.81 29 ALA B CA 1
ATOM 1188 C C . ALA B 1 29 ? 3.314 -10.703 -13.609 1 98.81 29 ALA B C 1
ATOM 1190 O O . ALA B 1 29 ? 3.473 -9.625 -14.188 1 98.81 29 ALA B O 1
ATOM 1191 N N . THR B 1 30 ? 2.43 -11.594 -13.922 1 98.38 30 THR B N 1
ATOM 1192 C CA . THR B 1 30 ? 1.505 -11.344 -15.023 1 98.38 30 THR B 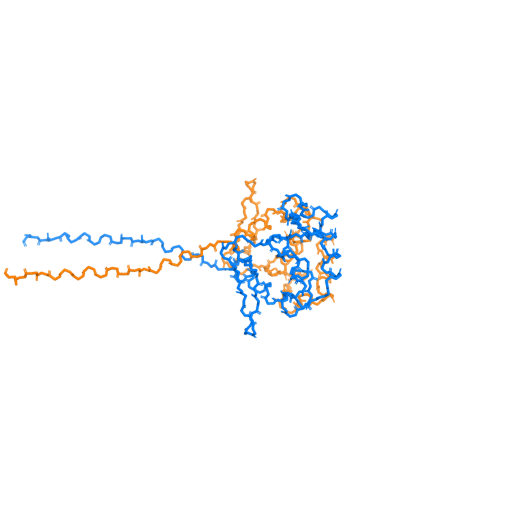CA 1
ATOM 1193 C C . THR B 1 30 ? 0.574 -10.18 -14.703 1 98.38 30 THR B C 1
ATOM 1195 O O . THR B 1 30 ? 0.354 -9.305 -15.539 1 98.38 30 THR B O 1
ATOM 1198 N N . LEU B 1 31 ? 0.049 -10.102 -13.539 1 98.56 31 LEU B N 1
ATOM 1199 C CA . LEU B 1 31 ? -0.862 -9.055 -13.078 1 98.56 31 LEU B CA 1
ATOM 1200 C C . LEU B 1 31 ? -0.223 -7.68 -13.219 1 98.56 31 LEU B C 1
ATOM 1202 O O . LEU B 1 31 ? -0.865 -6.738 -13.688 1 98.56 31 LEU B O 1
ATOM 1206 N N . PHE B 1 32 ? 1.048 -7.555 -12.828 1 98.62 32 PHE B N 1
ATOM 1207 C CA . PHE B 1 32 ? 1.697 -6.25 -12.766 1 98.62 32 PHE B CA 1
ATOM 1208 C C . PHE B 1 32 ? 2.58 -6.02 -13.984 1 98.62 32 PHE B C 1
ATOM 1210 O O . PHE B 1 32 ? 3.197 -4.961 -14.117 1 98.62 32 PHE B O 1
ATOM 1217 N N . GLY B 1 33 ? 2.66 -6.926 -14.898 1 98.12 33 GLY B N 1
ATOM 1218 C CA . GLY B 1 33 ? 3.445 -6.773 -16.109 1 98.12 33 GLY B CA 1
ATOM 1219 C C . GLY B 1 33 ? 4.938 -6.66 -15.852 1 98.12 33 GLY B C 1
ATOM 1220 O O . GLY B 1 33 ? 5.602 -5.773 -16.391 1 98.12 33 GLY B O 1
ATOM 1221 N N . VAL B 1 34 ? 5.457 -7.5 -14.938 1 98.5 34 VAL B N 1
ATOM 1222 C CA . VAL B 1 34 ? 6.871 -7.48 -14.578 1 98.5 34 VAL B CA 1
ATOM 1223 C C . VAL B 1 34 ? 7.441 -8.898 -14.648 1 98.5 34 VAL B C 1
ATOM 1225 O O . VAL B 1 34 ? 6.711 -9.852 -14.93 1 98.5 34 VAL B O 1
ATOM 1228 N N . PHE B 1 35 ? 8.766 -8.992 -14.438 1 98.06 35 PHE B N 1
ATOM 1229 C CA . PHE B 1 35 ? 9.438 -10.281 -14.469 1 98.06 35 PHE B CA 1
ATOM 1230 C C . PHE B 1 35 ? 9.234 -11.031 -13.156 1 98.06 35 PHE B C 1
ATOM 1232 O O . PHE B 1 35 ? 9.328 -10.438 -12.078 1 98.06 35 PHE B O 1
ATOM 1239 N N . SER B 1 36 ? 8.992 -12.328 -13.328 1 98.12 36 SER B N 1
ATOM 1240 C CA . SER B 1 36 ? 8.758 -13.141 -12.141 1 98.12 36 SER B CA 1
ATOM 1241 C C . SER B 1 36 ? 9.961 -13.125 -11.203 1 98.12 36 SER B C 1
ATOM 1243 O O . SER B 1 36 ? 9.812 -13.203 -9.984 1 98.12 36 SER B O 1
ATOM 1245 N N . GLY B 1 37 ? 11.133 -13.047 -11.75 1 98.31 37 GLY B N 1
ATOM 1246 C CA . GLY B 1 37 ? 12.32 -12.953 -10.914 1 98.31 37 GLY B CA 1
ATOM 1247 C C . GLY B 1 37 ? 12.328 -11.727 -10.023 1 98.31 37 GLY B C 1
ATOM 1248 O O . GLY B 1 37 ? 12.773 -11.789 -8.875 1 98.31 37 GLY B O 1
ATOM 1249 N N . LYS B 1 38 ? 11.828 -10.617 -10.57 1 98.19 38 LYS B N 1
ATOM 1250 C CA . LYS B 1 38 ? 11.742 -9.383 -9.781 1 98.19 38 LYS B CA 1
ATOM 1251 C C . LYS B 1 38 ? 10.719 -9.516 -8.664 1 98.19 38 LYS B C 1
ATOM 1253 O O . LYS B 1 38 ? 10.945 -9.055 -7.547 1 98.19 38 LYS B O 1
ATOM 1258 N N . VAL B 1 39 ? 9.625 -10.164 -9.023 1 98.75 39 VAL B N 1
ATOM 1259 C CA . VAL B 1 39 ? 8.594 -10.414 -8.016 1 98.75 39 VAL B CA 1
ATOM 1260 C C . VAL B 1 39 ? 9.18 -11.242 -6.875 1 98.75 39 VAL B C 1
ATOM 1262 O O . VAL B 1 39 ? 9.039 -10.883 -5.707 1 98.75 39 VAL B O 1
ATOM 1265 N N . SER B 1 40 ? 9.828 -12.289 -7.207 1 98.62 40 SER B N 1
ATOM 1266 C CA . SER B 1 40 ? 10.414 -13.18 -6.207 1 98.62 40 SER B CA 1
ATOM 1267 C C . SER B 1 40 ? 11.438 -12.445 -5.348 1 98.62 40 SER B C 1
ATOM 1269 O O . SER B 1 40 ? 11.5 -12.648 -4.133 1 98.62 40 SER B O 1
ATOM 1271 N N . SER B 1 41 ? 12.195 -11.648 -5.973 1 98.56 41 SER B N 1
ATOM 1272 C CA . SER B 1 41 ? 13.203 -10.875 -5.254 1 98.56 41 SER B CA 1
ATOM 1273 C C . SER B 1 41 ? 12.562 -9.953 -4.223 1 98.56 41 SER B C 1
ATOM 1275 O O . SER B 1 41 ? 13.023 -9.867 -3.086 1 98.56 41 SER B O 1
ATOM 1277 N N . HIS B 1 42 ? 11.531 -9.219 -4.656 1 98.5 42 HIS B N 1
ATOM 1278 C CA . HIS B 1 42 ? 10.836 -8.328 -3.732 1 98.5 42 HIS B CA 1
ATOM 1279 C C . HIS B 1 42 ? 10.188 -9.102 -2.594 1 98.5 42 HIS B C 1
ATOM 1281 O O . HIS B 1 42 ? 10.203 -8.656 -1.445 1 98.5 42 HIS B O 1
ATOM 1287 N N . ILE B 1 43 ? 9.625 -10.273 -2.904 1 98.69 43 ILE B N 1
ATOM 1288 C CA . ILE B 1 43 ? 9.031 -11.109 -1.866 1 98.69 43 ILE B CA 1
ATOM 1289 C C . ILE B 1 43 ? 10.094 -11.469 -0.827 1 98.69 43 ILE B C 1
ATOM 1291 O O . ILE B 1 43 ? 9.859 -11.336 0.377 1 98.69 43 ILE B O 1
ATOM 1295 N N . LYS B 1 44 ? 11.203 -11.898 -1.288 1 98.38 44 LYS B N 1
ATOM 1296 C CA . LYS B 1 44 ? 12.297 -12.25 -0.392 1 98.38 44 LYS B CA 1
ATOM 1297 C C . LYS B 1 44 ? 12.703 -11.062 0.474 1 98.38 44 LYS B C 1
ATOM 1299 O O . LYS B 1 44 ? 12.906 -11.211 1.683 1 98.38 44 LYS B O 1
ATOM 1304 N N . SER B 1 45 ? 12.82 -9.906 -0.134 1 97.88 45 SER B N 1
ATOM 1305 C CA . SER B 1 45 ? 13.219 -8.695 0.581 1 97.88 45 SER B CA 1
ATOM 1306 C C . SER B 1 45 ? 12.203 -8.336 1.659 1 97.88 45 SER B C 1
ATOM 1308 O O . SER B 1 45 ? 12.57 -8.031 2.793 1 97.88 45 SER B O 1
ATOM 131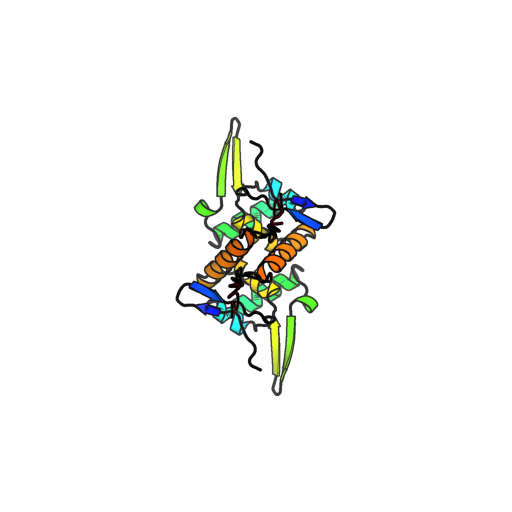0 N N . ILE B 1 46 ? 10.883 -8.383 1.332 1 98.12 46 ILE B N 1
ATOM 1311 C CA . ILE B 1 46 ? 9.781 -8.047 2.225 1 98.12 46 ILE B CA 1
ATOM 1312 C C . ILE B 1 46 ? 9.805 -8.961 3.445 1 98.12 46 ILE B C 1
ATOM 1314 O O . ILE B 1 46 ? 9.664 -8.5 4.582 1 98.12 46 ILE B O 1
ATOM 1318 N N . LEU B 1 47 ? 10.062 -10.25 3.234 1 98 47 LEU B N 1
ATOM 1319 C CA . LEU B 1 47 ? 10.07 -11.227 4.312 1 98 47 LEU B CA 1
ATOM 1320 C C . LEU B 1 47 ? 11.344 -11.109 5.145 1 98 47 LEU B C 1
ATOM 1322 O O . LEU B 1 47 ? 11.305 -11.203 6.375 1 98 47 LEU B O 1
ATOM 1326 N N . LYS B 1 48 ? 12.438 -10.859 4.492 1 97.5 48 LYS B N 1
ATOM 1327 C CA . LYS B 1 48 ? 13.727 -10.711 5.176 1 97.5 48 LYS B CA 1
ATOM 1328 C C . LYS B 1 48 ? 13.719 -9.5 6.102 1 97.5 48 LYS B C 1
ATOM 1330 O O . LYS B 1 48 ? 14.266 -9.555 7.207 1 97.5 48 LYS B O 1
ATOM 1335 N N . GLU B 1 49 ? 13.07 -8.359 5.676 1 95.88 49 GLU B N 1
ATOM 1336 C CA . GLU B 1 49 ? 13.016 -7.113 6.438 1 95.88 49 GLU B CA 1
ATOM 1337 C C . GLU B 1 49 ? 11.977 -7.188 7.551 1 95.88 49 GLU B C 1
ATOM 1339 O O . GLU B 1 49 ? 11.898 -6.289 8.391 1 95.88 49 GLU B O 1
ATOM 1344 N N . GLY B 1 50 ? 11.203 -8.242 7.57 1 96 50 GLY B N 1
ATOM 1345 C CA . GLY B 1 50 ? 10.203 -8.438 8.609 1 96 50 GLY B CA 1
ATOM 1346 C C . GLY B 1 50 ? 8.977 -7.566 8.438 1 96 50 GLY B C 1
ATOM 1347 O O . GLY B 1 50 ? 8.273 -7.281 9.406 1 96 50 GLY B O 1
ATOM 1348 N N . LEU B 1 51 ? 8.758 -7.062 7.199 1 97.38 51 LEU B N 1
ATOM 1349 C CA . LEU B 1 51 ? 7.586 -6.242 6.93 1 97.38 51 LEU B CA 1
ATOM 1350 C C . LEU B 1 51 ? 6.312 -7.078 7.004 1 97.38 51 LEU B C 1
ATOM 1352 O O . LEU B 1 51 ? 5.285 -6.609 7.5 1 97.38 51 LEU B O 1
ATOM 1356 N N . LEU B 1 52 ? 6.406 -8.273 6.52 1 97.56 52 LEU B N 1
ATOM 1357 C CA . LEU B 1 52 ? 5.371 -9.289 6.629 1 97.56 52 LEU B CA 1
ATOM 1358 C C . LEU B 1 52 ? 5.949 -10.602 7.133 1 97.56 52 LEU B C 1
ATOM 1360 O O . LEU B 1 52 ? 7.16 -10.828 7.039 1 97.56 52 LEU B O 1
ATOM 1364 N N . ARG B 1 53 ? 5.109 -11.359 7.637 1 97.12 53 ARG B N 1
ATOM 1365 C CA . ARG B 1 53 ? 5.523 -12.672 8.102 1 97.12 53 ARG B CA 1
ATOM 1366 C C . ARG B 1 53 ? 5.09 -13.766 7.129 1 97.12 53 ARG B C 1
ATOM 1368 O O . ARG B 1 53 ? 3.934 -13.789 6.695 1 97.12 53 ARG B O 1
ATOM 1375 N N . GLU B 1 54 ? 6.023 -14.68 6.914 1 97.44 54 GLU B N 1
ATOM 1376 C CA . GLU B 1 54 ? 5.785 -15.758 5.957 1 97.44 54 GLU B CA 1
ATOM 1377 C C . GLU B 1 54 ? 4.551 -16.562 6.336 1 97.44 54 GLU B C 1
ATOM 1379 O O . GLU B 1 54 ? 3.715 -16.875 5.484 1 97.44 54 GLU B O 1
ATOM 1384 N N . ASP B 1 55 ? 4.371 -16.891 7.605 1 97.38 55 ASP B N 1
ATOM 1385 C CA . ASP B 1 55 ? 3.301 -17.75 8.078 1 97.38 55 ASP B CA 1
ATOM 1386 C C . ASP B 1 55 ? 1.944 -17.062 7.984 1 97.38 55 ASP B C 1
ATOM 1388 O O . ASP B 1 55 ? 0.903 -17.703 8.156 1 97.38 55 ASP B O 1
ATOM 1392 N N . GLU B 1 56 ? 1.923 -15.789 7.715 1 97 56 GLU B N 1
ATOM 1393 C CA . GLU B 1 56 ? 0.677 -15.039 7.641 1 97 56 GLU B CA 1
ATOM 1394 C C . GLU B 1 56 ? 0.27 -14.781 6.191 1 97 56 GLU B C 1
ATOM 1396 O O . GLU B 1 56 ? -0.92 -14.688 5.883 1 97 56 GL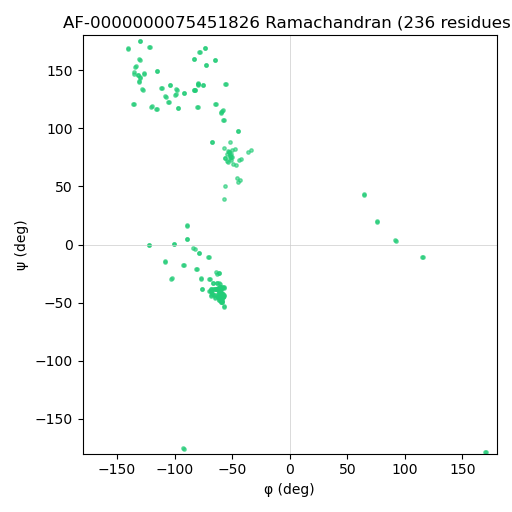U B O 1
ATOM 1401 N N . VAL B 1 57 ? 1.246 -14.688 5.273 1 98 57 VAL B N 1
ATOM 1402 C CA . VAL B 1 57 ? 0.892 -14.109 3.979 1 98 57 VAL B CA 1
ATOM 1403 C C . VAL B 1 57 ? 1.205 -15.109 2.867 1 98 57 VAL B C 1
ATOM 1405 O O . VAL B 1 57 ? 0.982 -14.82 1.688 1 98 57 VAL B O 1
ATOM 1408 N N . MET B 1 58 ? 1.737 -16.297 3.217 1 98.25 58 MET B N 1
ATOM 1409 C CA . MET B 1 58 ? 2.145 -17.297 2.232 1 98.25 58 MET B CA 1
ATOM 1410 C C . MET B 1 58 ? 1.585 -18.656 2.588 1 98.25 58 MET B C 1
ATOM 1412 O O . MET B 1 58 ? 1.521 -19.031 3.764 1 98.25 58 MET B O 1
ATOM 1416 N N . GLN B 1 59 ? 1.167 -19.391 1.648 1 97.19 59 GLN B N 1
ATOM 1417 C CA . GLN B 1 59 ? 0.828 -20.812 1.798 1 97.19 59 GLN B CA 1
ATOM 1418 C C . GLN B 1 59 ? 1.397 -21.641 0.649 1 97.19 59 GLN B C 1
ATOM 1420 O O . GLN B 1 59 ? 1.495 -21.156 -0.481 1 97.19 59 GLN B O 1
ATOM 1425 N N . THR B 1 60 ? 1.756 -22.844 0.942 1 97 60 THR B N 1
ATOM 1426 C CA . THR B 1 60 ? 2.332 -23.734 -0.06 1 97 60 THR B CA 1
ATOM 1427 C C . THR B 1 60 ? 1.312 -24.781 -0.504 1 97 60 THR B C 1
ATOM 1429 O O . THR B 1 60 ? 0.681 -25.438 0.33 1 97 60 THR B O 1
ATOM 1432 N N . LEU B 1 61 ? 1.079 -24.766 -1.793 1 94 61 LEU B N 1
ATOM 1433 C CA . LEU B 1 61 ? 0.232 -25.797 -2.391 1 94 61 LEU B CA 1
ATOM 1434 C C . LEU B 1 61 ? 1.074 -26.922 -2.979 1 94 61 LEU B C 1
ATOM 1436 O O . LEU B 1 61 ? 1.841 -26.703 -3.92 1 94 61 LEU B O 1
ATOM 1440 N N . SER B 1 62 ? 0.86 -28.062 -2.412 1 93.88 62 SER B N 1
ATOM 1441 C CA . SER B 1 62 ? 1.597 -29.234 -2.879 1 93.88 62 SER B CA 1
ATOM 1442 C C . SER B 1 62 ? 0.759 -30.062 -3.844 1 93.88 62 SER B C 1
ATOM 1444 O O . SER B 1 62 ? -0.441 -30.25 -3.629 1 93.88 62 SER B O 1
ATOM 1446 N N . PHE B 1 63 ? 1.327 -30.453 -4.953 1 90.75 63 PHE B N 1
ATOM 1447 C CA . PHE B 1 63 ? 0.688 -31.344 -5.918 1 90.75 63 PHE B CA 1
ATOM 1448 C C . PHE B 1 63 ? 1.689 -32.344 -6.484 1 90.75 63 PHE B C 1
ATOM 1450 O O . PHE B 1 63 ? 2.863 -32.344 -6.105 1 90.75 63 PHE B O 1
ATOM 1457 N N . LYS B 1 64 ? 1.059 -33.344 -7.211 1 90.06 64 LYS B N 1
ATOM 1458 C CA . LYS B 1 64 ? 1.925 -34.375 -7.805 1 90.06 64 LYS B CA 1
ATOM 1459 C C . LYS B 1 64 ? 2.959 -33.75 -8.734 1 90.06 64 LYS B C 1
ATOM 1461 O O . LYS B 1 64 ? 2.602 -33.125 -9.75 1 90.06 64 LYS B O 1
ATOM 1466 N N . GLY B 1 65 ? 4.059 -33.719 -8.367 1 91.12 65 GLY B N 1
ATOM 1467 C CA . GLY B 1 65 ? 5.113 -33.219 -9.234 1 91.12 65 GLY B CA 1
ATOM 1468 C C . GLY B 1 65 ? 5.762 -31.938 -8.719 1 91.12 65 GLY B C 1
ATOM 1469 O O . GLY B 1 65 ? 6.664 -31.391 -9.352 1 91.12 65 GLY B O 1
ATOM 1470 N N . GLY B 1 66 ? 5.113 -31.406 -7.711 1 93.25 66 GLY B N 1
ATOM 1471 C CA . GLY B 1 66 ? 5.824 -30.234 -7.211 1 93.25 66 GLY B CA 1
ATOM 1472 C C . GLY B 1 66 ? 5.016 -29.422 -6.215 1 93.25 66 GLY B C 1
ATOM 1473 O O . GLY B 1 66 ? 4.117 -29.953 -5.559 1 93.25 66 GLY B O 1
ATOM 1474 N N . ALA B 1 67 ? 5.598 -28.359 -5.781 1 96.12 67 ALA B N 1
ATOM 1475 C CA . ALA B 1 67 ? 4.938 -27.438 -4.863 1 96.12 67 ALA B CA 1
ATOM 1476 C C . ALA B 1 67 ? 5.043 -26 -5.367 1 96.12 67 ALA B C 1
ATOM 1478 O O . ALA B 1 67 ? 5.984 -25.656 -6.086 1 96.12 67 ALA B O 1
ATOM 1479 N N . VAL B 1 68 ? 3.965 -25.25 -5.129 1 96.12 68 VAL B N 1
ATOM 1480 C CA . VAL B 1 68 ? 3.973 -23.844 -5.512 1 96.12 68 VAL B CA 1
ATOM 1481 C C . VAL B 1 68 ? 3.572 -22.984 -4.316 1 96.12 68 VAL B C 1
ATOM 1483 O O . VAL B 1 68 ? 2.658 -23.344 -3.568 1 96.12 68 VAL B O 1
ATOM 1486 N N . ASP B 1 69 ? 4.332 -21.922 -4.074 1 97.69 69 ASP B N 1
ATOM 1487 C CA . ASP B 1 69 ? 3.98 -20.953 -3.033 1 97.69 69 ASP B CA 1
ATOM 1488 C C . ASP B 1 69 ? 2.947 -19.953 -3.541 1 97.69 69 ASP B C 1
ATOM 1490 O O . ASP B 1 69 ? 3.076 -19.422 -4.652 1 97.69 69 ASP B O 1
ATOM 1494 N N . LEU B 1 70 ? 1.896 -19.734 -2.711 1 98.25 70 LEU B N 1
ATOM 1495 C CA . LEU B 1 70 ? 0.856 -18.766 -3 1 98.25 70 LEU B CA 1
ATOM 1496 C C . LEU B 1 70 ? 0.86 -17.641 -1.963 1 98.25 70 LEU B C 1
ATOM 1498 O O . LEU B 1 70 ? 1.171 -17.875 -0.792 1 98.25 70 LEU B O 1
ATOM 1502 N N . TYR B 1 71 ? 0.459 -16.438 -2.42 1 98.5 71 TYR B N 1
ATOM 1503 C CA . TYR B 1 71 ? 0.517 -15.25 -1.581 1 98.5 71 TYR B CA 1
ATOM 1504 C C . TYR B 1 71 ? -0.836 -14.555 -1.531 1 98.5 71 TYR B C 1
ATOM 1506 O O . TYR B 1 71 ? -1.557 -14.508 -2.531 1 98.5 71 TYR B O 1
ATOM 1514 N N . ASN B 1 72 ? -1.099 -13.945 -0.382 1 97.38 72 ASN B N 1
ATOM 1515 C CA . ASN B 1 72 ? -2.43 -13.383 -0.173 1 97.38 72 ASN B CA 1
ATOM 1516 C C . ASN B 1 72 ? -2.49 -11.914 -0.589 1 97.38 72 ASN B C 1
ATOM 1518 O O . ASN B 1 72 ? -1.531 -11.383 -1.151 1 97.38 72 ASN B O 1
ATOM 1522 N N . LEU B 1 73 ? -3.643 -11.336 -0.333 1 97.25 73 LEU B N 1
ATOM 1523 C CA . LEU B 1 73 ? -3.9 -9.961 -0.753 1 97.25 73 LEU B CA 1
ATOM 1524 C C . LEU B 1 73 ? -2.91 -9 -0.103 1 97.25 73 LEU B C 1
ATOM 1526 O O . LEU B 1 73 ? -2.488 -8.023 -0.726 1 97.25 73 LEU B O 1
ATOM 1530 N N . GLU B 1 74 ? -2.541 -9.258 1.138 1 97.31 74 GLU B N 1
ATOM 1531 C CA . GLU B 1 74 ? -1.609 -8.391 1.857 1 97.31 74 GLU B CA 1
ATOM 1532 C C . GLU B 1 74 ? -0.265 -8.312 1.14 1 97.31 74 GLU B C 1
ATOM 1534 O O . GLU B 1 74 ? 0.255 -7.219 0.906 1 97.31 74 GLU B O 1
ATOM 1539 N N . MET B 1 75 ? 0.252 -9.445 0.758 1 98.5 75 MET B N 1
ATOM 1540 C CA . MET B 1 75 ? 1.51 -9.484 0.018 1 98.5 75 MET B CA 1
ATOM 1541 C C . MET B 1 75 ? 1.358 -8.828 -1.35 1 98.5 75 MET B C 1
ATOM 1543 O O . MET B 1 75 ? 2.201 -8.023 -1.755 1 98.5 75 MET B O 1
ATOM 1547 N N . ILE B 1 76 ? 0.329 -9.125 -2.031 1 98.56 76 ILE B N 1
ATOM 1548 C CA . ILE B 1 76 ? 0.106 -8.602 -3.375 1 98.56 76 ILE B CA 1
ATOM 1549 C C . ILE B 1 76 ? 0.028 -7.078 -3.324 1 98.56 76 ILE B C 1
ATOM 1551 O O . ILE B 1 76 ? 0.614 -6.391 -4.164 1 98.56 76 ILE B O 1
ATOM 1555 N N . THR B 1 77 ? -0.685 -6.598 -2.336 1 97.81 77 THR B N 1
ATOM 1556 C CA . THR B 1 77 ? -0.793 -5.156 -2.139 1 97.81 77 THR B CA 1
ATOM 1557 C C . THR B 1 77 ? 0.583 -4.535 -1.926 1 97.81 77 THR B C 1
ATOM 1559 O O . THR B 1 77 ? 0.946 -3.57 -2.602 1 97.81 77 THR B O 1
ATOM 1562 N N . MET B 1 78 ? 1.329 -5.07 -1.088 1 98 78 MET B N 1
ATOM 1563 C CA . MET B 1 78 ? 2.666 -4.562 -0.799 1 98 78 MET B CA 1
ATOM 1564 C C . MET B 1 78 ? 3.539 -4.582 -2.049 1 98 78 MET B C 1
ATOM 1566 O O . MET B 1 78 ? 4.266 -3.625 -2.318 1 98 78 MET B O 1
ATOM 1570 N N . LEU B 1 79 ? 3.402 -5.582 -2.855 1 98.62 79 LEU B N 1
ATOM 1571 C CA . LEU B 1 79 ? 4.188 -5.727 -4.078 1 98.62 79 LEU B CA 1
ATOM 1572 C C . LEU B 1 79 ? 3.832 -4.637 -5.082 1 98.62 79 LEU B C 1
ATOM 1574 O O . LEU B 1 79 ? 4.699 -4.164 -5.82 1 98.62 79 LEU B O 1
ATOM 1578 N N . SER B 1 80 ? 2.615 -4.18 -5.129 1 98.19 80 SER B N 1
ATOM 1579 C CA . SER B 1 80 ? 2.209 -3.158 -6.094 1 98.19 80 SER B CA 1
ATOM 1580 C C . SER B 1 80 ? 2.99 -1.864 -5.887 1 98.19 80 SER B C 1
ATOM 1582 O O . SER B 1 80 ? 3.174 -1.089 -6.828 1 98.19 80 SER B O 1
ATOM 1584 N N . PHE B 1 81 ? 3.463 -1.699 -4.695 1 97.25 81 PHE B N 1
ATOM 1585 C CA . PHE B 1 81 ? 4.156 -0.463 -4.359 1 97.25 81 PHE B CA 1
ATOM 1586 C C . PHE B 1 81 ? 5.648 -0.58 -4.656 1 97.25 81 PHE B C 1
ATOM 1588 O O . PHE B 1 81 ? 6.418 0.342 -4.375 1 97.25 81 PHE B O 1
ATOM 1595 N N . ARG B 1 82 ? 6 -1.673 -5.227 1 97.06 82 ARG B N 1
ATOM 1596 C CA . ARG B 1 82 ? 7.406 -1.897 -5.535 1 97.06 82 ARG B CA 1
ATOM 1597 C C . ARG B 1 82 ? 7.66 -1.806 -7.035 1 97.06 82 ARG B C 1
ATOM 1599 O O . ARG B 1 82 ? 8.812 -1.702 -7.469 1 97.06 82 ARG B O 1
ATOM 1606 N N . PHE B 1 83 ? 6.672 -1.839 -7.801 1 98.06 83 PHE B N 1
ATOM 1607 C CA . PHE B 1 83 ? 6.855 -1.907 -9.242 1 98.06 83 PHE B CA 1
ATOM 1608 C C . PHE B 1 83 ? 6.41 -0.611 -9.906 1 98.06 83 PHE B C 1
ATOM 1610 O O . PHE B 1 83 ? 5.312 -0.118 -9.641 1 98.06 83 PHE B O 1
ATOM 1617 N N . PRO B 1 84 ? 7.211 -0.089 -10.836 1 97.19 84 PRO B N 1
ATOM 1618 C CA . PRO B 1 84 ? 6.82 1.131 -11.547 1 97.19 84 PRO B CA 1
ATOM 1619 C C . PRO B 1 84 ? 6.016 0.845 -12.812 1 97.19 84 PRO B C 1
ATOM 1621 O O . PRO B 1 84 ? 5.844 1.731 -13.648 1 97.19 84 PRO B O 1
ATOM 1624 N N . SER B 1 85 ? 5.473 -0.255 -13.047 1 97.44 85 SER B N 1
ATOM 1625 C CA . SER B 1 85 ? 4.719 -0.63 -14.242 1 97.44 85 SER B CA 1
ATOM 1626 C C . SER B 1 85 ? 3.352 0.042 -14.273 1 97.44 85 SER B C 1
ATOM 1628 O O . SER B 1 85 ? 2.809 0.399 -13.219 1 97.44 85 SER B O 1
ATOM 1630 N N . PRO B 1 86 ? 2.807 0.218 -15.469 1 97.06 86 PRO B N 1
ATOM 1631 C CA . PRO B 1 86 ? 1.477 0.819 -15.586 1 97.06 86 PRO B CA 1
ATOM 1632 C C . PRO B 1 86 ? 0.404 0.023 -14.844 1 97.06 86 PRO B C 1
ATOM 1634 O O . PRO B 1 86 ? -0.491 0.608 -14.227 1 97.06 86 PRO B O 1
ATOM 1637 N N . GLN B 1 87 ? 0.484 -1.258 -14.867 1 97.94 87 GLN B N 1
ATOM 1638 C CA . GLN B 1 87 ? -0.507 -2.107 -14.211 1 97.94 87 GLN B CA 1
ATOM 1639 C C . GLN B 1 87 ? -0.444 -1.957 -12.695 1 97.94 87 GLN B C 1
ATOM 1641 O O . GLN B 1 87 ? -1.479 -1.86 -12.031 1 97.94 87 GLN B O 1
ATOM 1646 N N . ALA B 1 88 ? 0.812 -1.911 -12.195 1 98.19 88 ALA B N 1
ATOM 1647 C CA . ALA B 1 88 ? 0.966 -1.69 -10.766 1 98.19 88 ALA B CA 1
ATOM 1648 C C . ALA B 1 88 ? 0.434 -0.318 -10.359 1 98.19 88 ALA B C 1
ATOM 1650 O O . ALA B 1 88 ? -0.196 -0.175 -9.305 1 98.19 88 ALA B O 1
ATOM 1651 N N . LYS B 1 89 ? 0.664 0.637 -11.188 1 97.5 89 LYS B N 1
ATOM 1652 C CA . LYS B 1 89 ? 0.152 1.981 -10.938 1 97.5 89 LYS B CA 1
ATOM 1653 C C . LYS B 1 89 ? -1.373 1.987 -10.883 1 97.5 89 LYS B C 1
ATOM 1655 O O . LYS B 1 89 ? -1.965 2.621 -10.008 1 97.5 89 LYS B O 1
ATOM 1660 N N . LEU B 1 90 ? -2.021 1.335 -11.789 1 97.56 90 LEU B N 1
ATOM 1661 C CA . LEU B 1 90 ? -3.477 1.245 -11.812 1 97.56 90 LEU B CA 1
ATOM 1662 C C . LEU B 1 90 ? -4 0.593 -10.531 1 97.56 90 LEU B C 1
ATOM 1664 O O . LEU B 1 90 ? -5.008 1.032 -9.977 1 97.56 90 LEU B O 1
ATOM 1668 N N . PHE B 1 91 ? -3.307 -0.46 -10.094 1 98.19 91 PHE B N 1
ATOM 1669 C CA . PHE B 1 91 ? -3.68 -1.14 -8.859 1 98.19 91 PHE B CA 1
ATOM 1670 C C . PHE B 1 91 ? -3.582 -0.192 -7.668 1 98.19 91 PHE B C 1
ATOM 1672 O O . PHE B 1 91 ? -4.484 -0.146 -6.828 1 98.19 91 PHE B O 1
ATOM 1679 N N . ARG B 1 92 ? -2.494 0.628 -7.59 1 97.31 92 ARG B N 1
ATOM 1680 C CA . ARG B 1 92 ? -2.311 1.572 -6.492 1 97.31 92 ARG B CA 1
ATOM 1681 C C . ARG B 1 92 ? -3.373 2.666 -6.527 1 97.31 92 ARG B C 1
ATOM 1683 O O . ARG B 1 92 ? -3.84 3.117 -5.477 1 97.31 92 ARG B O 1
ATOM 1690 N N . LYS B 1 93 ? -3.693 3.086 -7.715 1 96 93 LYS B N 1
ATOM 1691 C CA . LYS B 1 93 ? -4.766 4.07 -7.832 1 96 93 LYS B CA 1
ATOM 1692 C C . LYS B 1 93 ? -6.086 3.514 -7.309 1 96 93 LYS B C 1
ATOM 1694 O O . LYS B 1 93 ? -6.852 4.227 -6.66 1 96 93 LYS B O 1
ATOM 1699 N N . TRP B 1 94 ? -6.359 2.293 -7.629 1 96.56 94 TRP B N 1
ATOM 1700 C CA . TRP B 1 94 ? -7.527 1.604 -7.094 1 96.56 94 TRP B CA 1
ATOM 1701 C C . TRP B 1 94 ? -7.484 1.558 -5.57 1 96.56 94 TRP B C 1
ATOM 1703 O O . TRP B 1 94 ? -8.484 1.837 -4.902 1 96.56 94 TRP B O 1
ATOM 1713 N N . ILE B 1 95 ? -6.348 1.223 -4.996 1 96.5 95 ILE B N 1
ATOM 1714 C CA . ILE B 1 95 ? -6.18 1.184 -3.549 1 96.5 95 ILE B CA 1
ATOM 1715 C C . ILE B 1 95 ? -6.516 2.549 -2.953 1 96.5 95 ILE B C 1
ATOM 1717 O O . ILE B 1 95 ? -7.324 2.648 -2.027 1 96.5 95 ILE B O 1
ATOM 1721 N N . ILE B 1 96 ? -5.863 3.574 -3.482 1 95.06 96 ILE B N 1
ATOM 1722 C CA . ILE B 1 96 ? -6.027 4.93 -2.963 1 95.06 96 ILE B CA 1
ATOM 1723 C C . ILE B 1 96 ? -7.496 5.336 -3.037 1 95.06 96 ILE B C 1
ATOM 1725 O O . ILE B 1 96 ? -8.008 5.996 -2.131 1 95.06 96 ILE B O 1
ATOM 1729 N N . SER B 1 97 ? -8.211 4.906 -4.117 1 93.62 97 SER B N 1
ATOM 1730 C CA . SER B 1 97 ? -9.625 5.227 -4.258 1 93.62 97 SER B CA 1
ATOM 1731 C C . SER B 1 97 ? -10.453 4.605 -3.137 1 93.62 97 SER B C 1
ATOM 1733 O O . SER B 1 97 ? -11.445 5.184 -2.691 1 93.62 97 SER B O 1
ATOM 1735 N N . LYS B 1 98 ? -10.031 3.41 -2.666 1 92.5 98 LYS B N 1
ATOM 1736 C CA . LYS B 1 98 ? -10.711 2.738 -1.564 1 92.5 98 LYS B CA 1
ATOM 1737 C C . LYS B 1 98 ? -10.5 3.482 -0.249 1 92.5 98 LYS B C 1
ATOM 1739 O O . LYS B 1 98 ? -11.375 3.484 0.619 1 92.5 98 LYS B O 1
ATOM 1744 N N . LEU B 1 99 ? -9.391 4.141 -0.132 1 92.38 99 LEU B N 1
ATOM 1745 C CA . LEU B 1 99 ? -9.039 4.801 1.121 1 92.38 99 LEU B CA 1
ATOM 1746 C C . LEU B 1 99 ? -9.82 6.098 1.294 1 92.38 99 LEU B C 1
ATOM 1748 O O . LEU B 1 99 ? -10.102 6.512 2.422 1 92.38 99 LEU B O 1
ATOM 1752 N N . ILE B 1 100 ? -10.133 6.668 0.213 1 88.44 100 ILE B N 1
ATOM 1753 C CA . ILE B 1 100 ? -10.789 7.969 0.249 1 88.44 100 ILE B CA 1
ATOM 1754 C C . ILE B 1 100 ? -12.305 7.781 0.234 1 88.44 100 ILE B C 1
ATOM 1756 O O . ILE B 1 100 ? -13.055 8.688 0.605 1 88.44 100 ILE B O 1
ATOM 1760 N N . GLU B 1 101 ? -12.672 6.66 -0.15 1 81.06 101 GLU B N 1
ATOM 1761 C CA . GLU B 1 101 ? -14.109 6.402 -0.249 1 81.06 101 GLU B CA 1
ATOM 1762 C C . GLU B 1 101 ? -14.797 6.578 1.103 1 81.06 101 GLU B C 1
ATOM 1764 O O . GLU B 1 101 ? -14.367 6 2.104 1 81.06 101 GLU B O 1
ATOM 1769 N N . LYS B 1 102 ? -15.688 7.68 1.062 1 68.56 102 LYS B N 1
ATOM 1770 C CA . LYS B 1 102 ? -16.5 7.93 2.256 1 68.56 102 LYS B CA 1
ATOM 1771 C C . LYS B 1 102 ? -17.703 7.004 2.309 1 68.56 102 LYS B C 1
ATOM 1773 O O . LYS B 1 102 ? -18.375 6.789 1.295 1 68.56 102 LYS B O 1
ATOM 1778 N N . LYS B 1 103 ? -17.625 6.184 3.471 1 60.69 103 LYS B N 1
ATOM 1779 C CA . LYS B 1 103 ? -18.797 5.332 3.648 1 60.69 103 LYS B CA 1
ATOM 1780 C C . LYS B 1 103 ? -20.047 6.16 3.969 1 60.69 103 LYS B C 1
ATOM 1782 O O . LYS B 1 103 ? -20.047 6.945 4.918 1 60.69 103 LYS B O 1
ATOM 1787 N N . ILE B 1 104 ? -20.734 6.582 3.004 1 51.62 104 ILE B N 1
ATOM 1788 C CA . ILE B 1 104 ? -22.031 7.16 3.355 1 51.62 104 ILE B CA 1
ATOM 1789 C C . ILE B 1 104 ? -22.859 6.145 4.145 1 51.62 104 ILE B C 1
ATOM 1791 O O . ILE B 1 104 ? -23.203 5.082 3.621 1 51.62 104 ILE B O 1
ATOM 1795 N N . LEU B 1 105 ? -22.406 6.039 5.371 1 48.62 105 LEU B N 1
ATOM 1796 C CA . LEU B 1 105 ? -23.281 5.203 6.188 1 48.62 105 LEU B CA 1
ATOM 1797 C C . LEU B 1 105 ? -24.719 5.672 6.098 1 48.62 105 LEU B C 1
ATOM 1799 O O . LEU B 1 105 ? -25.031 6.816 6.441 1 48.62 105 LEU B O 1
ATOM 1803 N N . PHE B 1 106 ? -25.297 5.375 5.086 1 42.91 106 PHE B N 1
ATOM 1804 C CA . PHE B 1 106 ? -26.734 5.641 5.055 1 42.91 106 PHE B CA 1
ATOM 1805 C C . PHE B 1 106 ? -27.422 5.008 6.254 1 42.91 106 PHE B C 1
ATOM 1807 O O . PHE B 1 106 ? -27.406 3.787 6.422 1 42.91 106 PHE B O 1
ATOM 1814 N N . SER B 1 107 ? -27.234 5.512 7.402 1 47.38 107 SER B N 1
ATOM 1815 C CA . SER B 1 107 ? -28.156 5.121 8.461 1 47.38 107 SER B CA 1
ATOM 1816 C C . SER B 1 107 ? -29.594 5.16 7.98 1 47.38 107 SER B C 1
ATOM 1818 O O . SER B 1 107 ? -30.047 6.172 7.43 1 47.38 107 SER B O 1
ATOM 1820 N N . PRO B 1 108 ? -30.078 3.998 7.605 1 47.41 108 PRO B N 1
ATOM 1821 C CA . PRO B 1 108 ? -31.5 4.051 7.277 1 47.41 108 PRO B CA 1
ATOM 1822 C C . PRO B 1 108 ? -32.312 4.895 8.273 1 47.41 108 PRO B C 1
ATOM 1824 O O . PRO B 1 108 ? -32.25 4.648 9.477 1 47.41 108 PRO B O 1
ATOM 1827 N N . LEU B 1 109 ? -32.188 6.117 8.203 1 43.16 109 LEU B N 1
ATOM 1828 C CA . LEU B 1 109 ? -33.219 6.828 8.969 1 43.16 109 LEU B CA 1
ATOM 1829 C C . LEU B 1 109 ? -34.594 6.27 8.672 1 43.16 109 LEU B C 1
ATOM 1831 O O . LEU B 1 109 ? -35.031 6.254 7.52 1 43.16 109 LEU B O 1
ATOM 1835 N N . ILE B 1 110 ? -34.969 5.219 9.281 1 42.22 110 ILE B N 1
ATOM 1836 C CA . ILE B 1 110 ? -36.344 4.773 9.266 1 42.22 110 ILE B CA 1
ATOM 1837 C C . ILE B 1 110 ? -37.25 5.926 9.672 1 42.22 110 ILE B C 1
ATOM 1839 O O . ILE B 1 110 ? -37.188 6.41 10.805 1 42.22 110 ILE B O 1
ATOM 1843 N N . VAL B 1 111 ? -37.438 6.852 8.797 1 40.56 111 VAL B N 1
ATOM 1844 C CA . VAL B 1 111 ? -38.5 7.812 9.07 1 40.56 111 VAL B CA 1
ATOM 1845 C C . VAL B 1 111 ? -39.812 7.07 9.367 1 40.56 111 VAL B C 1
ATOM 1847 O O . VAL B 1 111 ? -40.344 6.359 8.508 1 40.56 111 VAL B O 1
ATOM 1850 N N . HIS B 1 112 ? -39.938 6.602 10.531 1 41.03 112 HIS B N 1
ATOM 1851 C CA . HIS B 1 112 ? -41.25 6.141 10.977 1 41.03 112 HIS B CA 1
ATOM 1852 C C . HIS B 1 112 ? -42.312 7.227 10.789 1 41.03 112 HIS B C 1
ATOM 1854 O O . HIS B 1 112 ? -42.219 8.305 11.367 1 41.03 112 HIS B O 1
ATOM 1860 N N . HIS B 1 113 ? -42.875 7.43 9.586 1 42.91 113 HIS B N 1
ATOM 1861 C CA . HIS B 1 113 ? -44.094 8.172 9.391 1 42.91 113 HIS B CA 1
ATOM 1862 C C . HIS B 1 113 ? -45.188 7.688 10.352 1 42.91 113 HIS B C 1
ATOM 1864 O O . HIS B 1 113 ? -45.688 6.574 10.195 1 42.91 113 HIS B O 1
ATOM 1870 N N . SER B 1 114 ? -45.094 7.918 11.602 1 39.09 114 SER B N 1
ATOM 1871 C CA . SER B 1 114 ? -46.219 7.789 12.5 1 39.09 114 SER B CA 1
ATOM 1872 C C . SER B 1 114 ? -47.375 8.672 12.047 1 39.09 114 SER B C 1
ATOM 1874 O O . SER B 1 114 ? -47.25 9.898 11.984 1 39.09 114 SER B O 1
ATOM 1876 N N . LYS B 1 115 ? -48.312 8.328 11.062 1 38.72 115 LYS B N 1
ATOM 1877 C CA . LYS B 1 115 ? -49.625 8.891 10.758 1 38.72 115 LYS B CA 1
ATOM 1878 C C . LYS B 1 115 ? -50.469 9.07 12.023 1 38.72 115 LYS B C 1
ATOM 1880 O O . LYS B 1 115 ? -50.906 8.094 12.641 1 38.72 115 LYS B O 1
ATOM 1885 N N . HIS B 1 116 ? -50.188 9.93 12.945 1 39.59 116 HIS B N 1
ATOM 1886 C CA . HIS B 1 116 ? -51.188 10.336 13.914 1 39.59 116 HIS B CA 1
ATOM 1887 C C . HIS B 1 116 ? -52.5 10.75 13.219 1 39.59 116 HIS B C 1
ATOM 1889 O O . HIS B 1 116 ? -52.5 11.656 12.375 1 39.59 116 HIS B O 1
ATOM 1895 N N . GLY B 1 117 ? -53.375 9.789 12.695 1 39.53 117 GLY B N 1
ATOM 1896 C CA . GLY B 1 117 ? -54.781 9.977 12.406 1 39.53 117 GLY B CA 1
ATOM 1897 C C . GLY B 1 117 ? -55.5 10.875 13.406 1 39.53 117 GLY B C 1
ATOM 1898 O O . GLY B 1 117 ? -55.469 10.609 14.609 1 39.53 117 GLY B O 1
ATOM 1899 N N . TRP B 1 118 ? -55.344 12.188 13.25 1 38.56 118 TRP B N 1
ATOM 1900 C CA . TRP B 1 118 ? -56.219 13.172 13.891 1 38.56 118 TRP B CA 1
ATOM 1901 C C . TRP B 1 118 ? -57.688 12.75 13.805 1 38.56 118 TRP B C 1
ATOM 1903 O O . TRP B 1 118 ? -58.25 12.664 12.719 1 38.56 118 TRP B O 1
ATOM 1913 N N . TRP B 1 119 ? -58.094 11.516 14.281 1 34.41 119 TRP B N 1
ATOM 1914 C CA . TRP B 1 119 ? -59.531 11.289 14.492 1 34.41 119 TRP B CA 1
ATOM 1915 C C . TRP B 1 119 ? -60.125 12.328 15.438 1 34.41 119 TRP B C 1
ATOM 1917 O O . TRP B 1 119 ? -59.688 12.438 16.594 1 34.41 119 TRP B O 1
ATOM 1927 N N . ASN B 1 120 ? -59.906 13.695 15.227 1 27.38 120 ASN B N 1
ATOM 1928 C CA . ASN B 1 120 ? -61.156 14.297 15.688 1 27.38 120 ASN B CA 1
ATOM 1929 C C . ASN B 1 120 ? -62.281 14.094 14.688 1 27.38 120 ASN B C 1
ATOM 1931 O O . ASN B 1 120 ? -62.062 14.117 13.477 1 27.38 120 ASN B O 1
#

Radius of gyration: 23.17 Å; Cα contacts (8 Å, |Δi|>4): 272; chains: 2; bounding box: 80×68×42 Å

Secondary structure (DSSP, 8-state):
------EE-TTS-EE--SSPP-EEHHHHHHHHTS-HHHHHHHHHHHHHTTSS-HHHHEEEEEETTEEEEEE-HHHHHHHHTT--SHHHHHHHHHHHHHHH--------------------/------EE-TTS-EE--SSPP-EEHHHHHHHHTS-HHHHHHHHHHHHHTTSS-HHHHEEEEEETTEEEEEE-HHHHHHHHTT--SHHHHHHHHHHHHHHH--------------------

Sequence (240 aa):
MKREIITIGENGKVHIPTTPVWMSACEIATLFGVFSGKVSSHIKSILKEGLLREDEVMQTLSFKGGAVDLYNLEMITMLSFRFPSPQAKLFRKWIISKLIEKKILFSPLIVHHSKHGWWNMKREIITIGENGKVHIPTTPVWMSACEIATLFGVFSGKVSSHIKSILKEGLLREDEVMQTLSFKGGAVDLYNLEMITMLSFRFPSPQAKLFRKWIISKLIEKKILFSPLIVHHSKHGWWN